Protein AF-A0A382XG00-F1 (afdb_monomer)

Structure (mmCIF, N/CA/C/O backbone):
data_AF-A0A382XG00-F1
#
_entry.id   AF-A0A382XG00-F1
#
loop_
_atom_site.group_PDB
_atom_site.id
_atom_site.type_symbol
_atom_site.label_atom_id
_atom_site.label_alt_id
_atom_site.label_comp_id
_atom_site.label_asym_id
_atom_site.label_entity_id
_atom_site.label_seq_id
_atom_site.pdbx_PDB_ins_code
_atom_site.Cartn_x
_atom_site.Cartn_y
_atom_site.Cartn_z
_atom_site.occupancy
_atom_site.B_iso_or_equiv
_atom_site.auth_seq_id
_atom_site.auth_comp_id
_atom_site.auth_asym_id
_atom_site.auth_atom_id
_atom_site.pdb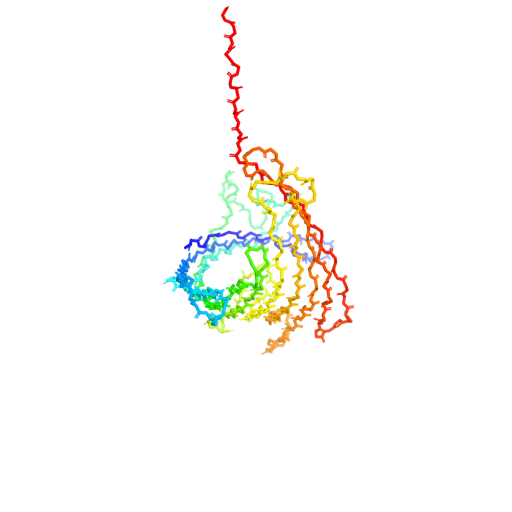x_PDB_model_num
ATOM 1 N N . GLU A 1 1 ? -8.844 -6.807 -10.317 1.00 73.94 1 GLU A N 1
ATOM 2 C CA . GLU A 1 1 ? -8.273 -5.478 -10.617 1.00 73.94 1 GLU A CA 1
ATOM 3 C C . GLU A 1 1 ? -7.470 -5.565 -11.906 1.00 73.94 1 GLU A C 1
ATOM 5 O O . GLU A 1 1 ? -6.778 -6.559 -12.109 1.00 73.94 1 GLU A O 1
ATOM 10 N N . TYR A 1 2 ? -7.621 -4.593 -12.803 1.00 70.62 2 TYR A N 1
ATOM 11 C CA . TYR A 1 2 ? -6.853 -4.545 -14.046 1.00 70.62 2 TYR A CA 1
ATOM 12 C C . TYR A 1 2 ? -5.659 -3.620 -13.833 1.00 70.62 2 TYR A C 1
ATOM 14 O O . TYR A 1 2 ? -5.836 -2.441 -13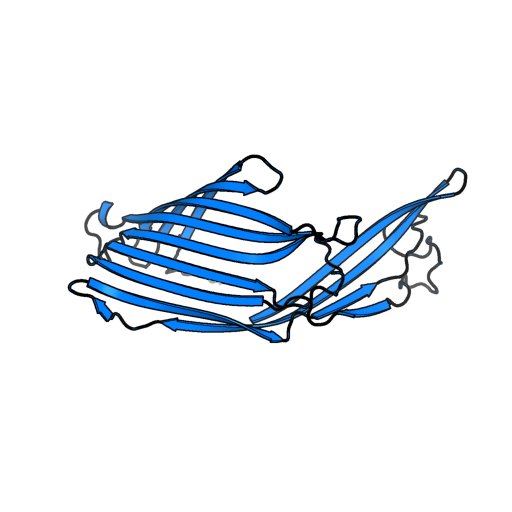.534 1.00 70.62 2 TYR A O 1
ATOM 22 N N . LEU A 1 3 ? -4.454 -4.165 -13.949 1.00 73.62 3 LEU A N 1
ATOM 23 C CA . LEU A 1 3 ? -3.231 -3.384 -13.871 1.00 73.62 3 LEU A CA 1
ATOM 24 C C . LEU A 1 3 ? -2.952 -2.836 -15.261 1.00 73.62 3 LEU A C 1
ATOM 26 O O . LEU A 1 3 ? -2.548 -3.580 -16.150 1.00 73.62 3 LEU A O 1
ATOM 30 N N . PHE A 1 4 ? -3.169 -1.541 -15.447 1.00 81.75 4 PHE A N 1
ATOM 31 C CA . PHE A 1 4 ? -2.784 -0.844 -16.663 1.00 81.75 4 PHE A CA 1
ATOM 32 C C . PHE A 1 4 ? -1.891 0.334 -16.323 1.00 81.75 4 PHE A C 1
ATOM 34 O O . PHE A 1 4 ? -2.129 1.059 -15.359 1.00 81.75 4 PHE A O 1
ATOM 41 N N . GLY A 1 5 ? -0.881 0.548 -17.151 1.00 83.69 5 GLY A N 1
ATOM 42 C CA . GLY A 1 5 ? -0.031 1.715 -17.047 1.00 83.69 5 GLY A CA 1
ATOM 43 C C . GLY A 1 5 ? 0.731 1.940 -18.334 1.00 83.69 5 GLY A C 1
ATOM 44 O O . GLY A 1 5 ? 0.811 1.070 -19.201 1.00 83.69 5 GLY A O 1
ATOM 45 N N . SER A 1 6 ? 1.349 3.106 -18.444 1.00 86.00 6 SER A N 1
ATOM 46 C CA . SER A 1 6 ? 2.325 3.347 -19.494 1.00 86.00 6 SER A CA 1
ATOM 47 C C . SER A 1 6 ? 3.469 4.190 -18.971 1.00 86.00 6 SER A C 1
ATOM 49 O O . SER A 1 6 ? 3.244 5.122 -18.203 1.00 86.00 6 SER A O 1
ATOM 51 N N . ASN A 1 7 ? 4.675 3.893 -19.431 1.00 85.88 7 ASN A N 1
ATOM 52 C CA . ASN A 1 7 ? 5.856 4.708 -19.199 1.00 85.88 7 ASN A CA 1
ATOM 53 C C . ASN A 1 7 ? 6.415 5.147 -20.556 1.00 85.88 7 ASN A C 1
ATOM 55 O O . ASN A 1 7 ? 6.393 4.383 -21.521 1.00 85.88 7 ASN A O 1
ATOM 59 N N . ARG A 1 8 ? 6.879 6.392 -20.636 1.00 86.00 8 ARG A N 1
ATOM 60 C CA . ARG A 1 8 ? 7.647 6.904 -21.769 1.00 86.00 8 ARG A CA 1
ATOM 61 C C . ARG A 1 8 ? 8.987 7.372 -21.231 1.00 86.00 8 ARG A C 1
ATOM 63 O O . ARG A 1 8 ? 9.022 8.050 -20.206 1.00 86.00 8 ARG A O 1
ATOM 70 N N . ARG A 1 9 ? 10.060 7.023 -21.926 1.00 83.62 9 ARG A N 1
ATOM 71 C CA . ARG A 1 9 ? 11.418 7.437 -21.594 1.00 83.62 9 ARG A CA 1
ATOM 72 C C . ARG A 1 9 ? 12.044 8.081 -22.817 1.00 83.62 9 ARG A C 1
ATOM 74 O O . ARG A 1 9 ? 11.955 7.545 -23.916 1.00 83.62 9 ARG A O 1
ATOM 81 N N . GLN A 1 10 ? 12.681 9.217 -22.592 1.00 86.44 10 GLN A N 1
ATOM 82 C CA . GLN A 1 10 ? 13.552 9.869 -23.552 1.00 86.44 10 GLN A CA 1
ATOM 83 C C . GLN A 1 10 ? 14.955 9.854 -22.965 1.00 86.44 10 GLN A C 1
ATOM 85 O O . GLN A 1 10 ? 15.140 10.187 -21.795 1.00 86.44 10 GLN A O 1
ATOM 90 N N . THR A 1 11 ? 15.920 9.422 -23.761 1.00 86.56 11 THR A N 1
ATOM 91 C CA . THR A 1 11 ? 17.334 9.502 -23.411 1.00 86.56 11 THR A CA 1
ATOM 92 C C . THR A 1 11 ? 18.015 10.366 -24.452 1.00 86.56 11 THR A C 1
ATOM 94 O O . THR A 1 11 ? 17.804 10.150 -25.642 1.00 86.56 11 THR A O 1
ATOM 97 N N . VAL A 1 12 ? 18.786 11.347 -23.995 1.00 87.81 12 VAL A N 1
ATOM 98 C CA . VAL A 1 12 ? 19.612 12.191 -24.857 1.00 87.81 12 VAL A CA 1
ATOM 99 C C . VAL A 1 12 ? 21.055 11.760 -24.656 1.00 87.81 12 VAL A C 1
ATOM 101 O O . VAL A 1 12 ? 21.518 11.657 -23.516 1.00 87.81 12 VAL A O 1
ATOM 104 N N . PHE A 1 13 ? 21.739 11.459 -25.749 1.00 86.88 13 PHE A N 1
ATOM 105 C CA . PHE A 1 13 ? 23.148 11.106 -25.765 1.00 86.88 13 PHE A CA 1
ATOM 106 C C . PHE A 1 13 ? 23.893 12.154 -26.570 1.00 86.88 13 PHE A C 1
ATOM 108 O O . PHE A 1 13 ? 23.540 12.412 -27.713 1.00 86.88 13 PHE A O 1
ATOM 115 N N . ASN A 1 14 ? 24.936 12.726 -25.985 1.00 87.44 14 ASN A N 1
ATOM 116 C CA . ASN A 1 14 ? 25.797 13.650 -26.698 1.00 87.44 14 ASN A CA 1
ATOM 117 C C . ASN A 1 14 ? 26.975 12.879 -27.304 1.00 87.44 14 ASN A C 1
ATOM 119 O O . ASN A 1 14 ? 27.686 12.167 -26.586 1.00 87.44 14 ASN A O 1
ATOM 123 N N . ILE A 1 15 ? 27.167 13.002 -28.615 1.00 85.12 15 ILE A N 1
ATOM 124 C CA . ILE A 1 15 ? 28.300 12.423 -29.336 1.00 85.12 15 ILE A CA 1
ATOM 125 C C . ILE A 1 15 ? 29.164 13.576 -29.844 1.00 85.12 15 ILE A C 1
ATOM 127 O O . ILE A 1 15 ? 28.699 14.432 -30.592 1.00 85.12 15 ILE A O 1
ATOM 131 N N . LYS A 1 16 ? 30.437 13.589 -29.433 1.00 83.06 16 LYS A N 1
ATOM 132 C CA . LYS A 1 16 ? 31.416 14.559 -29.932 1.00 83.06 16 LYS A CA 1
ATOM 133 C C . LYS A 1 16 ? 31.976 14.075 -31.262 1.00 83.06 16 LYS A C 1
ATOM 135 O O . LYS A 1 16 ? 32.656 13.047 -31.296 1.00 83.06 16 LYS A O 1
ATOM 140 N N . GLU A 1 17 ? 31.759 14.835 -32.327 1.00 78.12 17 GLU A N 1
ATOM 141 C CA . GLU A 1 17 ? 32.350 14.578 -33.640 1.00 78.12 17 GLU A CA 1
ATOM 142 C C . GLU A 1 17 ? 33.185 15.793 -34.075 1.00 78.12 17 GLU A C 1
ATOM 144 O O . GLU A 1 17 ? 32.685 16.838 -34.496 1.00 78.12 17 GLU A O 1
ATOM 149 N N . GLY A 1 18 ? 34.508 15.688 -33.913 1.00 79.81 18 GLY A N 1
ATOM 150 C CA . GLY A 1 18 ? 35.426 16.798 -34.178 1.00 79.81 18 GLY A CA 1
ATOM 151 C C . GLY A 1 18 ? 35.245 17.962 -33.194 1.00 79.81 18 GLY A C 1
ATOM 152 O O . GLY A 1 18 ? 35.539 17.814 -32.010 1.00 79.81 18 GLY A O 1
ATOM 153 N N . GLN A 1 19 ? 34.824 19.132 -33.696 1.00 75.50 19 GLN A N 1
ATOM 154 C CA . GLN A 1 19 ? 34.521 20.324 -32.881 1.00 75.50 19 GLN A CA 1
ATOM 155 C C . GLN A 1 19 ? 33.026 20.494 -32.565 1.00 75.50 19 GLN A C 1
ATOM 157 O O . GLN A 1 19 ? 32.665 21.465 -31.902 1.00 75.50 19 GLN A O 1
ATOM 162 N N . TYR A 1 20 ? 32.167 19.584 -33.033 1.00 74.56 20 TYR A N 1
ATOM 163 C CA . TYR A 1 20 ? 30.721 19.679 -32.860 1.00 74.56 20 TYR A CA 1
ATOM 164 C C . TYR A 1 20 ? 30.225 18.670 -31.822 1.00 74.56 20 TYR A C 1
ATOM 166 O O . TYR A 1 20 ? 30.678 17.524 -31.778 1.00 74.56 20 TYR A O 1
ATOM 174 N N . ASP A 1 21 ? 29.284 19.124 -31.001 1.00 80.00 21 ASP A N 1
ATOM 175 C CA . ASP A 1 21 ? 28.545 18.310 -30.044 1.00 80.00 21 ASP A CA 1
ATOM 176 C C . ASP A 1 21 ? 27.174 18.019 -30.671 1.00 80.00 21 ASP A C 1
ATOM 178 O O . ASP A 1 21 ? 26.388 18.942 -30.880 1.00 80.00 21 ASP A O 1
ATOM 182 N N . LEU A 1 22 ? 26.923 16.755 -31.020 1.00 84.31 22 LEU A N 1
ATOM 183 C CA . LEU A 1 22 ? 25.680 16.306 -31.648 1.00 84.31 22 LEU A CA 1
ATOM 184 C C . LEU A 1 22 ? 24.799 15.613 -30.610 1.00 84.31 22 LEU A C 1
ATOM 186 O O . LEU A 1 22 ? 25.233 14.659 -29.954 1.00 84.31 22 LEU A O 1
ATOM 190 N N . ASP A 1 23 ? 23.557 16.072 -30.480 1.00 88.69 23 ASP A N 1
ATOM 191 C CA . ASP A 1 23 ? 22.585 15.490 -29.562 1.00 88.69 23 ASP A CA 1
ATOM 192 C C . ASP A 1 23 ? 21.751 14.428 -30.275 1.00 88.69 23 ASP A C 1
ATOM 194 O O . ASP A 1 23 ? 21.023 14.703 -31.221 1.00 88.69 23 ASP A O 1
ATOM 198 N N . TYR A 1 24 ? 21.843 13.192 -29.793 1.00 89.50 24 TYR A N 1
ATOM 199 C CA . TYR A 1 24 ? 21.043 12.070 -30.259 1.00 89.50 24 TYR A CA 1
ATOM 200 C C . TYR A 1 24 ? 19.927 11.771 -29.267 1.00 89.50 24 TYR A C 1
ATOM 202 O O . TYR A 1 24 ? 20.172 11.499 -28.089 1.00 89.50 24 TYR A O 1
ATOM 210 N N . ILE A 1 25 ? 18.691 11.752 -29.749 1.00 89.12 25 ILE A N 1
ATOM 211 C CA . ILE A 1 25 ? 17.500 11.468 -28.961 1.00 89.12 25 ILE A CA 1
ATOM 212 C C . ILE A 1 25 ? 17.033 10.043 -29.224 1.00 89.12 25 ILE A C 1
ATOM 214 O O . ILE A 1 25 ? 16.854 9.615 -30.358 1.00 89.12 25 ILE A O 1
ATOM 218 N N . TYR A 1 26 ? 16.785 9.309 -28.143 1.00 87.69 26 TYR A N 1
ATOM 219 C CA . TYR A 1 26 ? 16.268 7.948 -28.158 1.00 87.69 26 TYR A CA 1
ATOM 220 C C . TYR A 1 26 ? 14.997 7.849 -27.318 1.00 87.69 26 TYR A C 1
ATOM 222 O O . TYR A 1 26 ? 15.005 8.133 -26.113 1.00 87.69 26 TYR A O 1
ATOM 230 N N . HIS A 1 27 ? 13.904 7.402 -27.938 1.00 87.31 27 HIS A N 1
ATOM 231 C CA . HIS A 1 27 ? 12.622 7.228 -27.265 1.00 87.31 27 HIS A CA 1
ATOM 232 C C . HIS A 1 27 ? 12.294 5.758 -27.016 1.00 87.31 27 HIS A C 1
ATOM 234 O O . HIS A 1 27 ? 12.482 4.885 -27.862 1.00 87.31 27 HIS A O 1
ATOM 240 N N . GLN A 1 28 ? 11.700 5.504 -25.856 1.00 86.81 28 GLN A N 1
ATOM 241 C CA . GLN A 1 28 ? 11.138 4.219 -25.479 1.00 86.81 28 GLN A CA 1
ATOM 242 C C . GLN A 1 28 ? 9.737 4.411 -24.912 1.00 86.81 28 GLN A C 1
ATOM 244 O O . GLN A 1 28 ? 9.448 5.381 -24.203 1.00 86.81 28 GLN A O 1
ATOM 249 N N . ARG A 1 29 ? 8.862 3.448 -25.182 1.00 87.25 29 ARG A N 1
ATOM 250 C CA . ARG A 1 29 ? 7.520 3.387 -24.615 1.00 87.25 29 ARG A CA 1
ATOM 251 C C . ARG A 1 29 ? 7.264 1.996 -24.067 1.00 87.25 29 ARG A C 1
ATOM 253 O O . ARG A 1 29 ? 7.500 1.008 -24.741 1.00 87.25 29 ARG A O 1
ATOM 260 N N . ASN A 1 30 ? 6.713 1.939 -22.867 1.00 86.69 30 ASN A N 1
ATOM 261 C CA . ASN A 1 30 ? 6.276 0.713 -22.224 1.00 86.69 30 ASN A CA 1
ATOM 262 C C . ASN A 1 30 ? 4.781 0.811 -21.954 1.00 86.69 30 ASN A C 1
ATOM 264 O O . ASN A 1 30 ? 4.323 1.804 -21.384 1.00 86.69 30 ASN A O 1
ATOM 268 N N . ILE A 1 31 ? 4.023 -0.208 -22.342 1.00 88.88 31 ILE A N 1
ATOM 269 C CA . ILE A 1 31 ? 2.614 -0.360 -21.973 1.00 88.88 31 ILE A CA 1
ATOM 270 C C . ILE A 1 31 ? 2.498 -1.597 -21.093 1.00 88.88 31 ILE A C 1
ATOM 272 O O . ILE A 1 31 ? 2.840 -2.698 -21.518 1.00 88.88 31 ILE A O 1
ATOM 276 N N . TYR A 1 32 ? 2.020 -1.397 -19.871 1.00 87.31 32 TYR A N 1
ATOM 277 C CA . TYR A 1 32 ? 1.872 -2.426 -18.853 1.00 87.31 32 TYR A CA 1
ATOM 278 C C . TYR A 1 32 ? 0.441 -2.943 -18.853 1.00 87.31 32 TYR A C 1
ATOM 280 O O . TYR A 1 32 ? -0.507 -2.154 -18.882 1.00 87.31 32 TYR A O 1
ATOM 288 N N . ASN A 1 33 ? 0.292 -4.261 -18.790 1.00 89.38 33 ASN A N 1
ATOM 289 C CA . ASN A 1 33 ? -1.005 -4.909 -18.690 1.00 89.38 33 ASN A CA 1
ATOM 290 C C . ASN A 1 33 ? -0.925 -6.155 -17.803 1.00 89.38 33 ASN A C 1
ATOM 292 O O . ASN A 1 33 ? -0.098 -7.030 -18.045 1.00 89.38 33 ASN A O 1
ATOM 296 N N . GLY A 1 34 ? -1.806 -6.265 -16.816 1.00 89.81 34 GLY A N 1
ATOM 297 C CA . GLY A 1 34 ? -1.958 -7.447 -15.979 1.00 89.81 34 GLY A CA 1
ATOM 298 C C . GLY A 1 34 ? -3.346 -7.524 -15.358 1.00 89.81 34 GLY A C 1
ATOM 299 O O . GLY A 1 34 ? -4.153 -6.596 -15.428 1.00 89.81 34 GLY A O 1
ATOM 300 N N . THR A 1 35 ? -3.655 -8.650 -14.729 1.00 91.94 35 THR A N 1
ATOM 301 C CA . THR A 1 35 ? -4.925 -8.823 -14.017 1.00 91.94 35 THR A CA 1
ATOM 302 C C . THR A 1 35 ? -4.676 -9.489 -12.680 1.00 91.94 35 THR A C 1
ATOM 304 O O . THR A 1 35 ? -4.143 -10.595 -12.628 1.00 91.94 35 THR A O 1
ATOM 307 N N . LEU A 1 36 ? -5.114 -8.826 -11.614 1.00 91.25 36 LEU A N 1
ATOM 308 C CA . LEU A 1 36 ? -5.074 -9.325 -10.247 1.00 91.25 36 LEU A CA 1
ATOM 309 C C . LEU A 1 36 ? -6.454 -9.792 -9.800 1.00 91.25 36 LEU A C 1
ATOM 311 O O . LEU A 1 36 ? -7.477 -9.182 -10.130 1.00 91.25 36 LEU A O 1
ATOM 315 N N . ILE A 1 37 ? -6.467 -10.822 -8.971 1.00 93.56 37 ILE A N 1
ATOM 316 C CA . ILE A 1 37 ? -7.620 -11.294 -8.217 1.00 93.56 37 ILE A CA 1
ATOM 317 C C . ILE A 1 37 ? -7.299 -11.105 -6.740 1.00 93.56 37 ILE A C 1
ATOM 319 O O . ILE A 1 37 ? -6.210 -11.442 -6.288 1.00 93.56 37 ILE A O 1
ATOM 323 N N . ASN A 1 38 ? -8.254 -10.564 -5.993 1.00 94.56 38 ASN A N 1
ATOM 324 C CA . ASN A 1 38 ? -8.156 -10.426 -4.549 1.00 94.56 38 ASN A CA 1
ATOM 325 C C . ASN A 1 38 ? -9.394 -11.063 -3.916 1.00 94.56 38 ASN A C 1
ATOM 327 O O . ASN A 1 38 ? -10.518 -10.662 -4.220 1.00 94.56 38 ASN A O 1
ATOM 331 N N . GLY A 1 39 ? -9.179 -12.070 -3.079 1.00 96.06 39 GLY A N 1
ATOM 332 C CA . GLY A 1 39 ? -10.205 -12.718 -2.278 1.00 96.06 39 GLY A CA 1
ATOM 333 C C . GLY A 1 39 ? -10.099 -12.259 -0.832 1.00 96.06 39 GLY A C 1
ATOM 334 O O . GLY A 1 39 ? -9.010 -12.236 -0.269 1.00 96.06 39 GLY A O 1
ATOM 335 N N . TYR A 1 40 ? -11.232 -11.923 -0.221 1.00 96.75 40 TYR A N 1
ATOM 336 C CA . TYR A 1 40 ? -11.316 -11.539 1.185 1.00 96.75 40 TYR A CA 1
ATOM 337 C C . TYR A 1 40 ? -12.314 -12.436 1.908 1.00 96.75 40 TYR A C 1
ATOM 339 O O . TYR A 1 40 ? -13.408 -12.695 1.405 1.00 96.75 40 TYR A O 1
ATOM 347 N N . ILE A 1 41 ? -11.949 -12.871 3.108 1.00 96.75 41 ILE A N 1
ATOM 348 C CA . ILE A 1 41 ? -12.815 -13.615 4.011 1.00 96.75 41 ILE A CA 1
ATOM 349 C C . ILE A 1 41 ? -12.801 -12.957 5.385 1.00 96.75 41 ILE A C 1
ATOM 351 O O . ILE A 1 41 ? -11.779 -12.459 5.856 1.00 96.75 41 ILE A O 1
ATOM 355 N N . SER A 1 42 ? -13.946 -12.965 6.058 1.00 96.88 42 SER A N 1
ATOM 356 C CA . SER A 1 42 ? -14.031 -12.550 7.451 1.00 96.88 42 SER A CA 1
ATOM 357 C C . SER A 1 42 ? -15.022 -13.421 8.199 1.00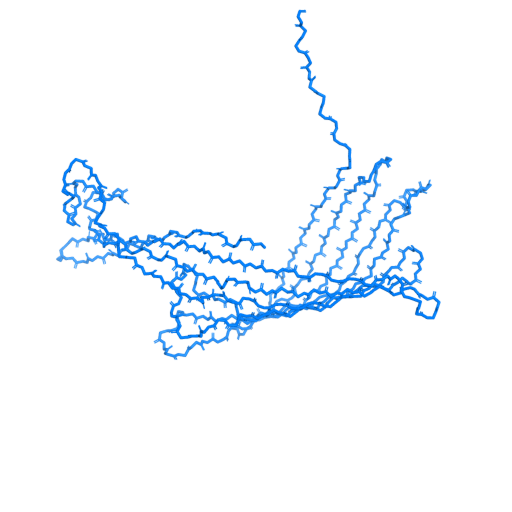 96.88 42 SER A C 1
ATOM 359 O O . SER A 1 42 ? -16.057 -13.803 7.656 1.00 96.88 42 SER A O 1
ATOM 361 N N . SER A 1 43 ? -14.688 -13.749 9.442 1.00 96.06 43 SER A N 1
ATOM 362 C CA . SER A 1 43 ? -15.583 -14.477 10.326 1.00 96.06 43 SER A CA 1
ATOM 363 C C . SER A 1 43 ? -16.694 -13.564 10.847 1.00 96.06 43 SER A C 1
ATOM 365 O O . SER A 1 43 ? -16.548 -12.341 10.935 1.00 96.06 43 SER A O 1
ATOM 367 N N . ASN A 1 44 ? -17.780 -14.181 11.308 1.00 94.50 44 ASN A N 1
ATOM 368 C CA . ASN A 1 44 ? -18.663 -13.530 12.272 1.00 94.50 44 ASN A CA 1
ATOM 369 C C . ASN A 1 44 ? -17.906 -13.270 13.589 1.00 94.50 44 ASN A C 1
ATOM 371 O O . ASN A 1 44 ? -16.791 -13.764 13.786 1.00 94.50 44 ASN A O 1
ATOM 375 N N . ARG A 1 45 ? -18.503 -12.489 14.497 1.00 92.69 45 ARG A N 1
ATOM 376 C CA . ARG A 1 45 ? -17.953 -12.311 15.848 1.00 92.69 45 ARG A CA 1
ATOM 377 C C . ARG A 1 45 ? -18.035 -13.643 16.592 1.00 92.69 45 ARG A C 1
ATOM 379 O O . ARG A 1 45 ? -19.131 -14.131 16.846 1.00 92.69 45 ARG A O 1
ATOM 386 N N . LEU A 1 46 ? -16.877 -14.217 16.880 1.00 93.44 46 LEU A N 1
ATOM 387 C CA . LEU A 1 46 ? -16.703 -15.440 17.648 1.00 93.44 46 LEU A CA 1
ATOM 388 C C . LEU A 1 46 ? -16.582 -15.074 19.126 1.00 93.44 46 LEU A C 1
ATOM 390 O O . LEU A 1 46 ? -15.883 -14.117 19.471 1.00 93.44 46 LEU A O 1
ATOM 394 N N . ASP A 1 47 ? -17.230 -15.839 19.995 1.00 92.00 47 ASP A N 1
ATOM 395 C CA . ASP A 1 47 ? -17.079 -15.659 21.435 1.00 92.00 47 ASP A CA 1
ATOM 396 C C . ASP A 1 47 ? -15.716 -16.205 21.884 1.00 92.00 47 ASP A C 1
ATOM 398 O O . ASP A 1 47 ? -15.378 -17.369 21.667 1.00 92.00 47 ASP A O 1
ATOM 402 N N . PHE A 1 48 ? -14.914 -15.343 22.504 1.00 84.00 48 PHE A N 1
ATOM 403 C CA . PHE A 1 48 ? -13.604 -15.656 23.064 1.00 84.00 48 PHE A CA 1
ATOM 404 C C . PHE A 1 48 ? -13.608 -15.280 24.550 1.00 84.00 48 PHE A C 1
ATOM 406 O O . PHE A 1 48 ? -13.259 -14.165 24.950 1.00 84.00 48 PHE A O 1
ATOM 413 N N . GLY A 1 49 ? -14.090 -16.207 25.380 1.00 85.31 49 GLY A N 1
ATOM 414 C CA . GLY A 1 49 ? -14.373 -15.938 26.789 1.00 85.31 49 GLY A CA 1
ATOM 415 C C . GLY A 1 49 ? -15.478 -14.889 26.937 1.00 85.31 49 GLY A C 1
ATOM 416 O O . GLY A 1 49 ? -16.579 -15.069 26.433 1.00 85.31 49 GLY A O 1
ATOM 417 N N . SER A 1 50 ? -15.185 -13.778 27.616 1.00 86.56 50 SER A N 1
ATOM 418 C CA . SER A 1 50 ? -16.104 -12.636 27.759 1.00 86.56 50 SER A CA 1
ATOM 419 C C . SER A 1 50 ? -15.973 -11.588 26.646 1.00 86.56 50 SER A C 1
ATOM 421 O O . SER A 1 50 ? -16.586 -10.521 26.726 1.00 86.56 50 SER A O 1
ATOM 423 N N . ARG A 1 51 ? -15.128 -11.842 25.642 1.00 91.81 51 ARG A N 1
ATOM 424 C CA . ARG A 1 51 ? -14.794 -10.911 24.558 1.00 91.81 51 ARG A CA 1
ATOM 425 C C . ARG A 1 51 ? -15.275 -11.454 23.222 1.00 91.81 51 ARG A C 1
ATOM 427 O O . ARG A 1 51 ? -15.495 -12.653 23.075 1.00 91.81 51 ARG A O 1
ATOM 434 N N . LYS A 1 52 ? -15.399 -10.570 22.235 1.00 95.19 52 LYS A N 1
ATOM 435 C CA . LYS A 1 52 ? -15.739 -10.949 20.861 1.00 95.19 52 LYS A CA 1
ATOM 436 C C . LYS A 1 52 ? -14.518 -10.799 19.974 1.00 95.19 52 LYS A C 1
ATOM 438 O O . LYS A 1 52 ? -13.884 -9.748 19.970 1.00 95.19 52 LYS A O 1
ATOM 443 N N . LEU A 1 53 ? -14.205 -11.846 19.228 1.00 96.44 53 LEU A N 1
ATOM 444 C CA . LEU A 1 53 ? -13.101 -11.889 18.283 1.00 96.44 53 LEU A CA 1
ATOM 445 C C . LEU A 1 53 ? -13.656 -11.979 16.866 1.00 96.44 53 LEU A C 1
ATOM 447 O O . LEU A 1 53 ? -14.488 -12.829 16.559 1.00 96.44 53 LEU A O 1
ATOM 451 N N . ARG A 1 54 ? -13.168 -11.128 15.976 1.00 97.12 54 ARG A N 1
ATOM 452 C CA . ARG A 1 54 ? -13.390 -11.247 14.540 1.00 97.12 54 ARG A CA 1
ATOM 453 C C . ARG A 1 54 ? -12.057 -11.516 13.867 1.00 97.12 54 ARG A C 1
ATOM 455 O O . ARG A 1 54 ? -11.078 -10.825 14.125 1.00 97.12 54 ARG A O 1
ATOM 462 N N . LEU A 1 55 ? -12.040 -12.507 12.989 1.00 97.56 55 LEU A N 1
ATOM 463 C CA . LEU A 1 55 ? -10.893 -12.844 12.164 1.00 97.56 55 LEU A CA 1
ATOM 464 C C . LEU A 1 55 ? -11.161 -12.421 10.724 1.00 97.56 55 LEU A C 1
ATOM 466 O O . LEU A 1 55 ? -12.304 -12.366 10.253 1.00 97.56 55 LEU A O 1
ATOM 470 N N . SER A 1 56 ? -10.092 -12.106 10.017 1.00 97.75 56 SER A N 1
ATOM 471 C CA . SER A 1 56 ? -10.130 -11.790 8.600 1.00 97.75 56 SER A CA 1
ATOM 472 C C . SER A 1 56 ? -8.888 -12.313 7.910 1.00 97.75 56 SER A C 1
ATOM 474 O O . SER A 1 56 ? -7.825 -12.424 8.517 1.00 97.75 56 SER A O 1
ATOM 476 N N . GLY A 1 57 ? -9.047 -12.652 6.642 1.00 97.88 57 GLY A N 1
ATOM 477 C CA . GLY A 1 57 ? -7.967 -13.077 5.781 1.00 97.88 57 GLY A CA 1
ATOM 478 C C . GLY A 1 57 ? -8.167 -12.514 4.387 1.00 97.88 57 GLY A C 1
ATOM 479 O O . GLY A 1 57 ? -9.299 -12.281 3.956 1.00 97.88 57 GLY A O 1
ATOM 480 N N . SER A 1 58 ? -7.077 -12.304 3.668 1.00 97.62 58 SER A N 1
ATOM 481 C CA . SER A 1 58 ? -7.129 -12.006 2.245 1.00 97.62 58 SER A CA 1
ATOM 482 C C . SER A 1 58 ? -6.024 -12.730 1.503 1.00 97.62 58 SER A C 1
ATOM 484 O O . SER A 1 58 ? -4.974 -13.015 2.075 1.00 97.62 58 SER A O 1
ATOM 486 N N . VAL A 1 59 ? -6.287 -13.043 0.239 1.00 97.12 59 VAL A N 1
ATOM 487 C CA . VAL A 1 59 ? -5.303 -13.581 -0.694 1.00 97.12 59 VAL A CA 1
ATOM 488 C C . VAL A 1 59 ? -5.419 -12.794 -1.986 1.00 97.12 59 VAL A C 1
ATOM 490 O O . VAL A 1 59 ? -6.483 -12.746 -2.605 1.00 97.12 59 VAL A O 1
ATOM 493 N N . LYS A 1 60 ? -4.310 -12.206 -2.411 1.00 95.44 60 LYS A N 1
ATOM 494 C CA . LYS A 1 60 ? -4.158 -11.522 -3.685 1.00 95.44 60 LYS A CA 1
ATOM 495 C C . LYS A 1 60 ? -3.219 -12.336 -4.562 1.00 95.44 60 LYS A C 1
ATOM 497 O O . LYS A 1 60 ? -2.129 -12.711 -4.149 1.00 95.44 60 LYS A O 1
ATOM 502 N N . THR A 1 61 ? -3.653 -12.612 -5.779 1.00 93.25 61 THR A N 1
ATOM 503 C CA . THR A 1 61 ? -2.880 -13.359 -6.769 1.00 93.25 61 THR A CA 1
ATOM 504 C C . THR A 1 61 ? -3.134 -12.796 -8.161 1.00 93.25 61 THR A C 1
ATOM 506 O O . THR A 1 61 ? -3.999 -11.940 -8.361 1.00 93.25 61 THR A O 1
ATOM 509 N N . ILE A 1 62 ? -2.386 -13.272 -9.142 1.00 90.94 62 ILE A N 1
ATOM 510 C CA . ILE A 1 62 ? -2.534 -12.901 -10.545 1.00 90.94 62 ILE A CA 1
ATOM 511 C C . ILE A 1 62 ? -3.404 -13.906 -11.302 1.00 90.94 62 ILE A C 1
ATOM 513 O O . ILE A 1 62 ? -3.250 -15.115 -11.172 1.00 90.94 62 ILE A O 1
ATOM 517 N N . LEU A 1 63 ? -4.292 -13.394 -12.154 1.00 88.88 63 LEU A N 1
ATOM 518 C CA . LEU A 1 63 ? -4.901 -14.182 -13.230 1.00 88.88 63 LEU A CA 1
ATOM 519 C C . LEU A 1 63 ? -4.028 -14.132 -14.485 1.00 88.88 63 LEU A C 1
ATOM 521 O O . LEU A 1 63 ? -3.822 -15.138 -15.151 1.00 88.88 63 LEU A O 1
ATOM 525 N N . ASN A 1 64 ? -3.520 -12.938 -14.793 1.00 87.56 64 ASN A N 1
ATOM 526 C CA . ASN A 1 64 ? -2.561 -12.702 -15.860 1.00 87.56 64 ASN A CA 1
ATOM 527 C C . ASN A 1 64 ? -1.381 -11.927 -15.261 1.00 87.56 64 ASN A C 1
ATOM 529 O O . ASN A 1 64 ? -1.611 -10.799 -14.801 1.00 87.56 64 ASN A O 1
ATOM 533 N N . PRO A 1 65 ? -0.155 -12.485 -15.281 1.00 85.50 65 PRO A N 1
ATOM 534 C CA . PRO A 1 65 ? 1.054 -11.757 -14.914 1.00 85.50 65 PRO A CA 1
ATOM 535 C C . PRO A 1 65 ? 1.165 -10.433 -15.670 1.00 85.50 65 PRO A C 1
ATOM 537 O O . PRO A 1 65 ? 0.634 -10.285 -16.780 1.00 85.50 65 PRO A O 1
ATOM 540 N N . VAL A 1 66 ? 1.875 -9.470 -15.082 1.00 86.56 66 VAL A N 1
ATOM 541 C CA . VAL A 1 66 ? 2.135 -8.194 -15.748 1.00 86.56 66 VAL A CA 1
ATOM 542 C C . VAL A 1 66 ? 3.032 -8.439 -16.955 1.00 86.56 66 VAL A C 1
ATOM 544 O O . VAL A 1 66 ? 4.148 -8.946 -16.843 1.00 86.56 66 VAL A O 1
ATOM 547 N N . ARG A 1 67 ? 2.523 -8.050 -18.119 1.00 86.56 67 ARG A N 1
ATOM 548 C CA . ARG A 1 67 ? 3.217 -8.055 -19.402 1.00 86.56 67 ARG A CA 1
ATOM 549 C C . ARG A 1 67 ? 3.539 -6.624 -19.803 1.00 86.56 67 ARG A C 1
ATOM 551 O O . ARG A 1 67 ? 2.769 -5.708 -19.504 1.00 86.56 67 ARG A O 1
ATOM 558 N N . ILE A 1 68 ? 4.661 -6.446 -20.489 1.00 86.56 68 ILE A N 1
ATOM 559 C CA . ILE A 1 68 ? 5.110 -5.152 -20.997 1.00 86.56 68 ILE A CA 1
ATOM 560 C C . ILE A 1 68 ? 5.209 -5.243 -22.512 1.00 86.56 68 ILE A C 1
ATOM 562 O O . ILE A 1 68 ? 6.012 -6.010 -23.040 1.00 86.56 68 ILE A O 1
ATOM 566 N N . ASN A 1 69 ? 4.426 -4.425 -23.205 1.00 88.94 69 ASN A N 1
ATOM 567 C CA . ASN A 1 69 ? 4.665 -4.146 -24.614 1.00 88.94 69 ASN A CA 1
ATOM 568 C C . ASN A 1 69 ? 5.674 -3.000 -24.669 1.00 88.94 69 ASN A C 1
ATOM 570 O O . ASN A 1 69 ? 5.333 -1.855 -24.353 1.00 88.94 69 ASN A O 1
ATOM 574 N N . HIS A 1 70 ? 6.918 -3.334 -24.990 1.00 87.44 70 HIS A N 1
ATOM 575 C CA . HIS A 1 70 ? 8.010 -2.387 -25.132 1.00 87.44 70 HIS A CA 1
ATOM 576 C C . HIS A 1 70 ? 8.140 -1.964 -26.593 1.00 87.44 70 HIS A C 1
ATOM 578 O O . HIS A 1 70 ? 8.240 -2.812 -27.472 1.00 87.44 70 HIS A O 1
ATOM 584 N N . SER A 1 71 ? 8.179 -0.662 -26.839 1.00 89.75 71 SER A N 1
ATOM 585 C CA . SER A 1 71 ? 8.451 -0.066 -28.141 1.00 89.75 71 SER A CA 1
ATOM 586 C C . SER A 1 71 ? 9.720 0.773 -28.032 1.00 89.75 71 SER A C 1
ATOM 588 O O . SER A 1 71 ? 9.771 1.724 -27.247 1.00 89.75 71 SER A O 1
ATOM 590 N N . SER A 1 72 ? 10.729 0.433 -28.825 1.00 88.44 72 SER A N 1
ATOM 591 C CA . SER A 1 72 ? 11.992 1.162 -28.941 1.00 88.44 72 SER A CA 1
ATOM 592 C C . SER A 1 72 ? 12.042 1.870 -30.289 1.00 88.44 72 SER A C 1
ATOM 594 O O . SER A 1 72 ? 12.050 1.211 -31.328 1.00 88.44 72 SER A O 1
ATOM 596 N N . PHE A 1 73 ? 12.107 3.197 -30.285 1.00 87.69 73 PHE A N 1
ATOM 597 C CA . PHE A 1 73 ? 12.242 3.989 -31.507 1.00 87.69 73 PHE A CA 1
ATOM 598 C C . PHE A 1 73 ? 13.716 4.111 -31.881 1.00 87.69 73 PHE A C 1
ATOM 600 O O . PHE A 1 73 ? 14.573 4.128 -31.002 1.00 87.69 73 PHE A O 1
ATOM 607 N N . GLN A 1 74 ? 14.031 4.171 -33.171 1.00 86.44 74 GLN A N 1
ATOM 608 C CA . GLN A 1 74 ? 15.416 4.399 -33.584 1.00 86.44 74 GLN A CA 1
ATOM 609 C C . GLN A 1 74 ? 15.889 5.775 -33.087 1.00 86.44 74 GLN A C 1
ATOM 611 O O . GLN A 1 74 ? 15.092 6.717 -33.106 1.00 86.44 74 GLN A O 1
ATOM 616 N N . PRO A 1 75 ? 17.139 5.895 -32.605 1.00 88.50 75 PRO A N 1
ATOM 617 C CA . PRO A 1 75 ? 17.675 7.187 -32.219 1.00 88.50 75 PRO A CA 1
ATOM 618 C C . PRO A 1 75 ? 17.845 8.091 -33.445 1.00 88.50 75 PRO A C 1
ATOM 620 O O . PRO A 1 75 ? 18.148 7.599 -34.533 1.00 88.50 75 PRO A O 1
ATOM 623 N N . PHE A 1 76 ? 17.683 9.395 -33.252 1.00 88.81 76 PHE A N 1
ATOM 624 C CA . PHE A 1 76 ? 17.905 10.416 -34.276 1.00 88.81 76 PHE A CA 1
ATOM 625 C C . PHE A 1 76 ? 18.751 11.557 -33.711 1.00 88.81 76 PHE A C 1
ATOM 627 O O . PHE A 1 76 ? 18.714 11.806 -32.510 1.00 88.81 76 PHE A O 1
ATOM 634 N N . GLU A 1 77 ? 19.520 12.217 -34.565 1.00 90.00 77 GLU A N 1
ATOM 635 C CA . GLU A 1 77 ? 20.218 13.462 -34.260 1.00 90.00 77 GLU A CA 1
ATOM 636 C C . GLU A 1 77 ? 19.220 14.622 -34.300 1.00 90.00 77 GLU A C 1
ATOM 638 O O . GLU A 1 77 ? 18.582 14.835 -35.330 1.00 90.00 77 GLU A O 1
ATOM 643 N N . ASP A 1 78 ? 19.100 15.350 -33.193 1.00 88.62 78 ASP A N 1
ATOM 644 C CA . ASP A 1 78 ? 18.296 16.566 -33.068 1.00 88.62 78 ASP A CA 1
ATOM 645 C C . ASP A 1 78 ? 19.137 17.773 -33.493 1.00 88.62 78 ASP A C 1
ATOM 647 O O . ASP A 1 78 ? 19.796 18.431 -32.681 1.00 88.62 78 ASP A O 1
ATOM 651 N N . SER A 1 79 ? 19.175 18.034 -34.799 1.00 86.62 79 SER A N 1
ATOM 652 C CA . SER A 1 79 ? 20.088 19.027 -35.373 1.00 86.62 79 SER A CA 1
ATOM 653 C C . SER A 1 79 ? 19.635 20.469 -35.103 1.00 86.62 79 SER A C 1
ATOM 655 O O . SER A 1 79 ? 20.427 21.403 -35.253 1.00 86.62 79 SER A O 1
ATOM 657 N N . ASN A 1 80 ? 18.369 20.680 -34.725 1.00 86.31 80 ASN A N 1
ATOM 658 C CA . ASN A 1 80 ? 17.817 22.002 -34.415 1.00 86.31 80 ASN A CA 1
ATOM 659 C C . ASN A 1 80 ? 17.568 22.235 -32.908 1.00 86.31 80 ASN A C 1
ATOM 661 O O . ASN A 1 80 ? 17.247 23.362 -32.515 1.00 86.31 80 ASN A O 1
ATOM 665 N N . GLY A 1 81 ? 17.760 21.208 -32.075 1.00 84.38 81 GLY A N 1
ATOM 666 C CA . GLY A 1 81 ? 17.675 21.257 -30.617 1.00 84.38 81 GLY A CA 1
ATOM 667 C C . GLY A 1 81 ? 16.252 21.385 -30.073 1.00 84.38 81 GLY A C 1
ATOM 668 O O . GLY A 1 81 ? 16.068 21.917 -28.972 1.00 84.38 81 GLY A O 1
ATOM 669 N N . ASN A 1 82 ? 15.228 20.995 -30.837 1.00 85.75 82 ASN A N 1
ATOM 670 C CA . ASN A 1 82 ? 13.832 21.188 -30.443 1.00 85.75 82 ASN A CA 1
ATOM 671 C C . ASN A 1 82 ? 13.224 19.988 -29.695 1.00 85.75 82 ASN A C 1
ATOM 673 O O . ASN A 1 82 ? 12.138 20.116 -29.121 1.00 85.75 82 ASN A O 1
ATOM 677 N N . GLY A 1 83 ? 13.921 18.851 -29.656 1.00 83.06 83 GLY A N 1
ATOM 678 C CA . GLY A 1 83 ? 13.507 17.639 -28.962 1.00 83.06 83 GLY A CA 1
ATOM 679 C C . GLY A 1 83 ? 12.524 16.739 -29.720 1.00 83.06 83 GLY A C 1
ATOM 680 O O . GLY A 1 83 ? 12.035 15.771 -29.128 1.00 83.06 83 GLY A O 1
ATOM 681 N N . TYR A 1 84 ? 12.201 17.039 -30.978 1.00 83.38 84 TYR A N 1
ATOM 682 C CA . TYR A 1 84 ? 11.202 16.345 -31.790 1.00 83.38 84 TYR A CA 1
ATOM 683 C C . TYR A 1 84 ? 11.786 15.920 -33.126 1.00 83.38 84 TYR A C 1
ATOM 685 O O . TYR A 1 84 ? 12.349 16.741 -33.823 1.00 83.38 84 TYR A O 1
ATOM 693 N N . TYR A 1 85 ? 11.512 14.680 -33.534 1.00 85.75 85 TYR A N 1
ATOM 694 C CA . TYR A 1 85 ? 11.939 14.186 -34.838 1.00 85.75 85 TYR A CA 1
ATOM 695 C C . TYR A 1 85 ? 11.279 14.962 -35.988 1.00 85.75 85 TYR A C 1
ATOM 697 O O . TYR A 1 85 ? 10.079 14.801 -36.219 1.00 85.75 85 TYR A O 1
ATOM 705 N N . ASP A 1 86 ? 12.029 15.787 -36.716 1.00 85.44 86 ASP A N 1
ATOM 706 C CA . ASP A 1 86 ? 11.519 16.619 -37.804 1.00 85.44 86 ASP A CA 1
ATOM 707 C C . ASP A 1 86 ? 12.445 16.729 -39.028 1.00 85.44 86 ASP A C 1
ATOM 709 O O . ASP A 1 86 ? 13.454 16.047 -39.161 1.00 85.44 86 ASP A O 1
ATOM 713 N N . VAL A 1 87 ? 12.042 17.540 -40.014 1.00 86.38 87 VAL A N 1
ATOM 714 C CA . VAL A 1 87 ? 12.732 17.663 -41.310 1.00 86.38 87 VAL A CA 1
ATOM 715 C C . VAL A 1 87 ? 14.155 18.225 -41.231 1.00 86.38 87 VAL A C 1
ATOM 717 O O . VAL A 1 87 ? 14.852 18.165 -42.251 1.00 86.38 87 VAL A O 1
ATOM 720 N N . ALA A 1 88 ? 14.546 18.809 -40.097 1.00 86.75 88 ALA A N 1
ATOM 721 C CA . ALA A 1 88 ? 15.894 19.286 -39.824 1.00 86.75 88 ALA A CA 1
ATOM 722 C C . ALA A 1 88 ? 16.813 18.183 -39.275 1.00 86.75 88 ALA A C 1
ATOM 724 O O . ALA A 1 88 ? 18.025 18.362 -39.333 1.00 86.75 88 ALA A O 1
ATOM 725 N N . ASP A 1 89 ? 16.254 17.064 -38.811 1.00 87.00 89 ASP A N 1
ATOM 726 C CA . ASP A 1 89 ? 16.982 16.016 -38.097 1.00 87.00 89 ASP A CA 1
ATOM 727 C C . ASP A 1 89 ? 17.592 14.953 -39.007 1.00 87.00 89 ASP A C 1
ATOM 729 O O . ASP A 1 89 ? 17.251 14.821 -40.190 1.00 87.00 89 ASP A O 1
ATOM 733 N N . TYR A 1 90 ? 18.479 14.140 -38.426 1.00 85.00 90 TYR A N 1
ATOM 734 C CA . TYR A 1 90 ? 19.116 13.020 -39.111 1.00 85.00 90 TYR A CA 1
ATOM 735 C C . TYR A 1 90 ? 18.844 11.667 -38.419 1.00 85.00 90 TYR A C 1
ATOM 737 O O . TYR A 1 90 ? 19.043 11.537 -37.215 1.00 85.00 90 TYR A O 1
ATOM 745 N N . PRO A 1 91 ? 18.442 10.607 -39.149 1.00 85.12 91 PRO A N 1
ATOM 746 C CA . PRO A 1 91 ? 18.142 10.585 -40.579 1.00 85.12 91 PRO A CA 1
ATOM 747 C C . PRO A 1 91 ? 16.890 11.403 -40.897 1.00 85.12 91 PRO A C 1
ATOM 749 O O . PRO A 1 91 ? 15.907 11.332 -40.168 1.00 85.12 91 PRO A O 1
ATOM 752 N N . ARG A 1 92 ? 16.905 12.139 -42.012 1.00 83.50 92 ARG A N 1
ATOM 753 C CA . ARG A 1 92 ? 15.798 13.028 -42.383 1.00 83.50 92 ARG A CA 1
ATOM 754 C C . ARG A 1 92 ? 14.491 12.243 -42.581 1.00 83.50 92 ARG A C 1
ATOM 756 O O . ARG A 1 92 ? 14.508 11.273 -43.346 1.00 83.50 92 ARG A O 1
ATOM 763 N N . PRO A 1 93 ? 13.364 12.660 -41.972 1.00 80.81 93 PRO A N 1
ATOM 764 C CA . PRO A 1 93 ? 12.071 12.029 -42.191 1.00 80.81 93 PRO A CA 1
ATOM 765 C C . PRO A 1 93 ? 11.714 12.008 -43.678 1.00 80.81 93 PRO A C 1
ATOM 767 O O . PRO A 1 93 ? 11.892 12.990 -44.406 1.00 80.81 93 PRO A O 1
ATOM 770 N N . SER A 1 94 ? 11.184 10.883 -44.147 1.00 68.31 94 SER A N 1
ATOM 771 C CA . SER A 1 94 ? 10.691 10.752 -45.513 1.00 68.31 94 SER A CA 1
ATOM 772 C C . SER A 1 94 ? 9.268 11.311 -45.619 1.00 68.31 94 SER A C 1
ATOM 774 O O . SER A 1 94 ? 8.306 10.604 -45.326 1.00 68.31 94 SER A O 1
ATOM 776 N N . GLY A 1 95 ? 9.131 12.563 -46.062 1.00 65.31 95 GLY A N 1
ATOM 777 C CA . GLY A 1 95 ? 7.842 13.221 -46.327 1.00 65.31 95 GLY A CA 1
ATOM 778 C C . GLY A 1 95 ? 7.629 14.515 -45.534 1.00 65.31 95 GLY A C 1
ATOM 779 O O . GLY A 1 95 ? 8.546 15.021 -44.897 1.00 65.31 95 GLY A O 1
ATOM 780 N N . VAL A 1 96 ? 6.417 15.080 -45.622 1.00 58.88 96 VAL A N 1
ATOM 781 C CA . VAL A 1 96 ? 5.997 16.267 -44.839 1.00 58.88 96 VAL A CA 1
ATOM 782 C C . VAL A 1 96 ? 5.650 15.883 -43.396 1.00 58.88 96 VAL A C 1
ATOM 784 O O . VAL A 1 96 ? 5.662 16.730 -42.506 1.00 58.88 96 VAL A O 1
ATOM 787 N N . ASP A 1 97 ? 5.375 14.601 -43.161 1.00 58.72 97 ASP A N 1
ATOM 788 C CA . ASP A 1 97 ? 5.021 14.095 -41.848 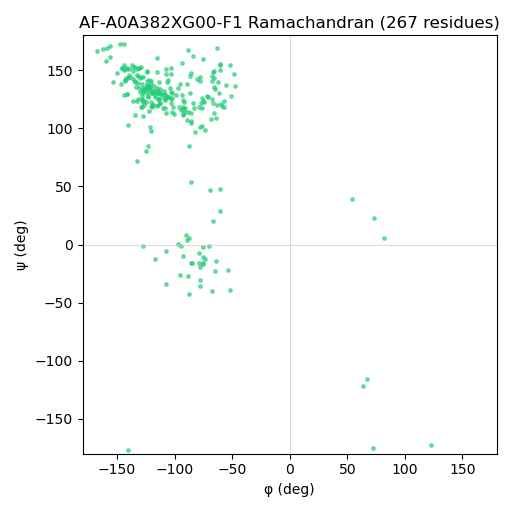1.00 58.72 97 ASP A CA 1
ATOM 789 C C . ASP A 1 97 ? 6.294 13.652 -41.115 1.00 58.72 97 ASP A C 1
ATOM 791 O O . ASP A 1 97 ? 6.992 12.732 -41.543 1.00 58.72 97 ASP A O 1
ATOM 795 N N . SER A 1 98 ? 6.570 14.316 -39.993 1.00 65.81 98 SER A N 1
ATOM 796 C CA . SER A 1 98 ? 7.567 14.007 -38.956 1.00 65.81 98 SER A CA 1
ATOM 797 C C . SER A 1 98 ? 7.333 12.641 -38.279 1.00 65.81 98 SER A C 1
ATOM 799 O O . SER A 1 98 ? 7.258 12.530 -37.056 1.00 65.81 98 SER A O 1
ATOM 801 N N . ILE A 1 99 ? 7.115 11.584 -39.063 1.00 65.31 99 ILE A N 1
ATOM 802 C CA . ILE A 1 99 ? 6.813 10.245 -38.560 1.00 65.31 99 ILE A CA 1
ATOM 803 C C . ILE A 1 99 ? 8.143 9.552 -38.266 1.00 65.31 99 ILE A C 1
ATOM 805 O O . ILE A 1 99 ? 8.887 9.265 -39.206 1.00 65.31 99 ILE A O 1
ATOM 809 N N . PRO A 1 100 ? 8.456 9.256 -36.992 1.00 66.44 100 PRO A N 1
ATOM 810 C CA . PRO A 1 100 ? 9.660 8.516 -36.654 1.00 66.44 100 PRO A CA 1
ATOM 811 C C . PRO A 1 100 ? 9.655 7.123 -37.296 1.00 66.44 100 PRO A C 1
ATOM 813 O O . PRO A 1 100 ? 8.579 6.560 -37.533 1.00 66.44 100 PRO A O 1
ATOM 816 N N . PRO A 1 101 ? 10.840 6.532 -37.541 1.00 70.75 101 PRO A N 1
ATOM 817 C CA . PRO A 1 101 ? 10.953 5.151 -37.991 1.00 70.75 101 PRO A CA 1
ATOM 818 C C . PRO A 1 101 ? 10.103 4.209 -37.132 1.00 70.75 101 PRO A C 1
ATOM 820 O O . PRO A 1 101 ? 9.949 4.417 -35.923 1.00 70.75 101 PRO A O 1
ATOM 823 N N . ILE A 1 102 ? 9.565 3.159 -37.760 1.00 77.81 102 ILE A N 1
ATOM 824 C CA . ILE A 1 102 ? 8.735 2.155 -37.083 1.00 77.81 102 ILE A CA 1
ATOM 825 C C . ILE A 1 102 ? 9.477 1.643 -35.843 1.00 77.81 102 ILE A C 1
ATOM 827 O O . ILE A 1 102 ? 10.637 1.234 -35.919 1.00 77.81 102 ILE A O 1
ATOM 831 N N . ALA A 1 103 ? 8.799 1.679 -34.695 1.00 83.88 103 ALA A N 1
ATOM 832 C CA . ALA A 1 103 ? 9.372 1.206 -33.448 1.00 83.88 103 ALA A CA 1
ATOM 833 C C . ALA A 1 103 ? 9.611 -0.308 -33.492 1.00 83.88 103 ALA A C 1
ATOM 835 O O . ALA A 1 103 ? 8.795 -1.072 -34.007 1.00 83.88 103 ALA A O 1
ATOM 836 N N . ILE A 1 104 ? 10.708 -0.746 -32.882 1.00 85.94 104 ILE A N 1
ATOM 837 C CA . ILE A 1 104 ? 10.949 -2.159 -32.601 1.00 85.94 104 ILE A CA 1
ATOM 838 C C . ILE A 1 104 ? 10.071 -2.540 -31.411 1.00 85.94 104 ILE A C 1
ATOM 840 O O . ILE A 1 104 ? 10.231 -1.985 -30.320 1.00 85.94 104 ILE A O 1
ATOM 844 N N . GLU A 1 105 ? 9.143 -3.470 -31.623 1.00 88.06 105 GLU A N 1
ATOM 845 C CA . GLU A 1 105 ? 8.236 -3.953 -30.585 1.00 88.06 105 GLU A CA 1
ATOM 846 C C . GLU A 1 105 ? 8.721 -5.272 -29.975 1.00 88.06 105 GLU A C 1
ATOM 848 O O . GLU A 1 105 ? 8.963 -6.253 -30.678 1.00 88.06 105 GLU A O 1
ATOM 853 N N . THR A 1 106 ? 8.800 -5.310 -28.646 1.00 86.94 106 THR A N 1
ATOM 854 C CA . THR A 1 106 ? 9.162 -6.496 -27.867 1.00 86.94 106 THR A CA 1
ATOM 855 C C . THR A 1 106 ? 8.108 -6.737 -26.794 1.00 86.94 106 THR A C 1
ATOM 857 O O . THR A 1 106 ? 7.790 -5.849 -26.003 1.00 86.94 106 THR A O 1
ATOM 860 N N . LEU A 1 107 ? 7.579 -7.959 -26.728 1.00 85.62 107 LEU A N 1
ATOM 861 C CA . LEU A 1 107 ? 6.678 -8.380 -25.657 1.00 85.62 107 LEU A CA 1
ATOM 862 C C . LEU A 1 107 ? 7.480 -9.043 -24.535 1.00 85.62 107 LEU A C 1
ATOM 864 O O . LEU A 1 107 ? 7.984 -10.152 -24.703 1.00 85.62 107 LEU A O 1
ATOM 868 N N . LEU A 1 108 ? 7.534 -8.398 -23.372 1.00 81.88 108 LEU A N 1
ATOM 869 C CA . LEU A 1 108 ? 8.097 -8.977 -22.156 1.00 81.88 108 LEU A CA 1
ATOM 870 C C . LEU A 1 108 ? 6.970 -9.603 -21.337 1.00 81.88 108 LEU A C 1
ATOM 872 O O . LEU A 1 108 ? 6.050 -8.909 -20.892 1.00 81.88 108 LEU A O 1
ATOM 876 N N . LYS A 1 109 ? 7.020 -10.922 -21.162 1.00 83.50 109 LYS A N 1
ATOM 877 C CA . LYS A 1 109 ? 6.033 -11.664 -20.372 1.00 83.50 109 LYS A CA 1
ATOM 878 C C . LYS A 1 109 ? 6.501 -11.836 -18.934 1.00 83.50 109 LYS A C 1
ATOM 880 O O . LYS A 1 109 ? 7.694 -11.760 -18.670 1.00 83.50 109 LYS A O 1
ATOM 885 N N . ASP A 1 110 ? 5.540 -12.036 -18.038 1.00 80.12 110 ASP A N 1
ATOM 886 C CA . ASP A 1 110 ? 5.772 -12.477 -16.659 1.00 80.12 110 ASP A CA 1
ATOM 887 C C . ASP A 1 110 ? 6.758 -11.594 -15.884 1.00 80.12 110 ASP A C 1
ATOM 889 O O . ASP A 1 110 ? 7.585 -12.076 -15.123 1.00 80.12 110 ASP A O 1
ATOM 893 N N . GLN A 1 111 ? 6.664 -10.276 -16.096 1.00 79.50 111 GLN A N 1
ATOM 894 C CA . GLN A 1 111 ? 7.598 -9.292 -15.541 1.00 79.50 111 GLN A CA 1
ATOM 895 C C . GLN A 1 111 ? 7.322 -8.982 -14.069 1.00 79.50 111 GLN A C 1
ATOM 897 O O . GLN A 1 111 ? 8.242 -8.651 -13.328 1.00 79.50 111 GLN A O 1
ATOM 902 N N . ILE A 1 112 ? 6.054 -9.066 -13.655 1.00 82.62 112 ILE A N 1
ATOM 903 C CA . ILE A 1 112 ? 5.641 -8.973 -12.252 1.00 82.62 112 ILE A CA 1
ATOM 904 C C . ILE A 1 112 ? 4.505 -9.971 -12.025 1.00 82.62 112 ILE A C 1
ATOM 906 O O . ILE A 1 112 ? 3.505 -9.978 -12.754 1.00 82.62 112 ILE A O 1
ATOM 910 N N . SER A 1 113 ? 4.649 -10.789 -10.995 1.00 89.06 113 SER A N 1
ATOM 911 C CA . SER A 1 113 ? 3.703 -11.806 -10.562 1.00 89.06 113 SER A CA 1
ATOM 912 C C . SER A 1 113 ? 3.490 -11.702 -9.046 1.00 89.06 113 SER A C 1
ATOM 914 O O . SER A 1 113 ? 3.957 -12.564 -8.297 1.00 89.06 113 SER A O 1
ATOM 916 N N . PRO A 1 114 ? 2.794 -10.653 -8.567 1.00 90.50 114 PRO A N 1
ATOM 917 C CA . PRO A 1 114 ? 2.568 -10.459 -7.143 1.00 90.50 114 PRO A CA 1
ATOM 918 C C . PRO A 1 114 ? 1.688 -11.563 -6.555 1.00 90.50 114 PRO A C 1
ATOM 920 O O . PRO A 1 114 ? 0.617 -11.882 -7.082 1.00 90.50 114 PRO A O 1
ATOM 923 N N . PHE A 1 115 ? 2.102 -12.059 -5.401 1.00 94.31 115 PHE A N 1
ATOM 924 C CA . PHE A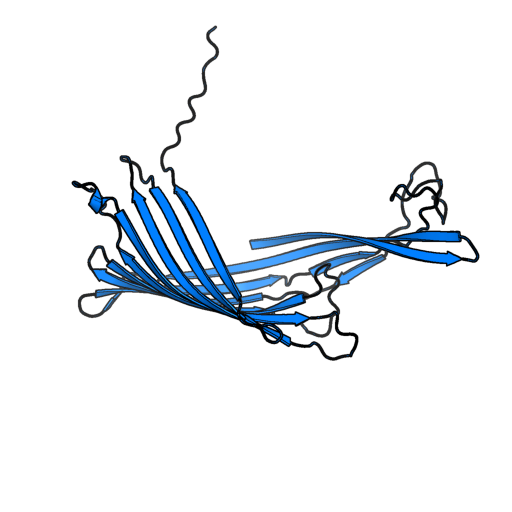 1 115 ? 1.306 -12.900 -4.528 1.00 94.31 115 PHE A CA 1
ATOM 925 C C . PHE A 1 115 ? 1.312 -12.294 -3.132 1.00 94.31 115 PHE A C 1
ATOM 927 O O . PHE A 1 115 ? 2.367 -11.955 -2.609 1.00 94.31 115 PHE A O 1
ATOM 934 N N . GLU A 1 116 ? 0.142 -12.141 -2.526 1.00 96.69 116 GLU A N 1
ATOM 935 C CA . GLU A 1 116 ? 0.023 -11.638 -1.164 1.00 96.69 116 GLU A CA 1
ATOM 936 C C . GLU A 1 116 ? -1.020 -12.412 -0.388 1.00 96.69 116 GLU A C 1
ATOM 938 O O . GLU A 1 116 ? -2.066 -12.797 -0.910 1.00 96.69 116 GLU A O 1
ATOM 943 N N . TYR A 1 117 ? -0.745 -12.597 0.890 1.00 97.06 117 TYR A N 1
ATOM 944 C CA . TYR A 1 117 ? -1.724 -13.061 1.845 1.00 97.06 117 TYR A CA 1
ATOM 945 C C . TYR A 1 117 ? -1.643 -12.205 3.096 1.00 97.06 117 TYR A C 1
ATOM 947 O O . TYR A 1 117 ? -0.563 -11.827 3.551 1.00 97.06 117 TYR A O 1
ATOM 955 N N . ALA A 1 118 ? -2.809 -11.903 3.652 1.00 97.88 118 ALA A N 1
ATOM 956 C CA . ALA A 1 118 ? -2.912 -11.139 4.878 1.00 97.88 118 ALA A CA 1
ATOM 957 C C . ALA A 1 118 ? -3.879 -11.801 5.848 1.00 97.88 118 ALA A C 1
ATOM 959 O O . ALA A 1 118 ? -4.887 -12.374 5.437 1.00 97.88 118 ALA A O 1
ATOM 960 N N . PHE A 1 119 ? -3.583 -11.681 7.133 1.00 98.19 119 PHE A N 1
ATOM 961 C CA . PHE A 1 119 ? -4.403 -12.154 8.234 1.00 98.19 119 PHE A CA 1
ATOM 962 C C . PHE A 1 119 ? -4.569 -11.025 9.234 1.00 98.19 119 PHE A C 1
ATOM 964 O O . PHE A 1 119 ? -3.588 -10.413 9.646 1.00 98.19 119 PHE A O 1
ATOM 971 N N . GLY A 1 120 ? -5.803 -10.771 9.649 1.00 98.00 120 GLY A N 1
ATOM 972 C CA . GLY A 1 120 ? -6.121 -9.729 10.611 1.00 98.00 120 GLY A CA 1
ATOM 973 C C . GLY A 1 120 ? -7.078 -10.211 11.685 1.00 98.00 120 GLY A C 1
ATOM 974 O O . GLY A 1 120 ? -7.898 -11.104 11.451 1.00 98.00 120 GLY A O 1
ATOM 975 N N . PHE A 1 121 ? -6.999 -9.589 12.854 1.00 97.38 121 PHE A N 1
ATOM 976 C CA . PHE A 1 121 ? -7.916 -9.819 13.960 1.00 97.38 121 PHE A CA 1
ATOM 977 C C . PHE A 1 121 ? -8.449 -8.502 14.529 1.00 97.38 121 PHE A C 1
ATOM 979 O O . PHE A 1 121 ? -7.784 -7.467 14.494 1.00 97.38 121 PHE A O 1
ATOM 986 N N . ASP A 1 122 ? -9.653 -8.567 15.085 1.00 97.38 122 ASP A N 1
ATOM 987 C CA . ASP A 1 122 ? -10.310 -7.497 15.829 1.00 97.38 122 ASP A CA 1
ATOM 988 C C . ASP A 1 122 ? -10.906 -8.088 17.109 1.00 97.38 122 ASP A C 1
ATOM 990 O O . ASP A 1 122 ? -11.825 -8.907 17.062 1.00 97.38 122 ASP A O 1
ATOM 994 N N . LEU A 1 123 ? -10.339 -7.709 18.250 1.00 96.88 123 LEU A N 1
ATOM 995 C CA . LEU A 1 123 ? -10.726 -8.163 19.577 1.00 96.88 123 LEU A CA 1
ATOM 996 C C . LEU A 1 123 ? -11.450 -7.035 20.314 1.00 96.88 123 LEU A C 1
ATOM 998 O O . LEU A 1 123 ? -10.852 -6.026 20.692 1.00 96.88 123 LEU A O 1
ATOM 1002 N N . GLU A 1 124 ? -12.735 -7.237 20.572 1.00 96.56 124 GLU A N 1
ATOM 1003 C CA . GLU A 1 124 ? -13.582 -6.339 21.352 1.00 96.56 124 GLU A CA 1
ATOM 1004 C C . GLU A 1 124 ? -13.223 -6.461 22.842 1.00 96.56 124 GLU A C 1
ATOM 1006 O O . GLU A 1 124 ? -13.651 -7.395 23.522 1.00 96.56 124 GLU A O 1
ATOM 1011 N N . LEU A 1 125 ? -12.414 -5.528 23.356 1.00 94.00 125 LEU A N 1
ATOM 1012 C CA . LEU A 1 125 ? -12.037 -5.461 24.774 1.00 94.00 125 LEU A CA 1
ATOM 1013 C C . LEU A 1 125 ? -13.156 -4.853 25.623 1.00 94.00 125 LEU A C 1
ATOM 1015 O O . LEU A 1 125 ? -13.343 -5.238 26.768 1.00 94.00 125 LEU A O 1
ATOM 1019 N N . THR A 1 126 ? -13.888 -3.883 25.083 1.00 92.56 126 THR A N 1
ATOM 1020 C CA . THR A 1 126 ? -15.146 -3.347 25.626 1.00 92.56 126 THR A CA 1
ATOM 1021 C C . THR A 1 126 ? -16.026 -2.930 24.450 1.00 92.56 126 THR A C 1
ATOM 1023 O O . THR A 1 126 ? -15.526 -2.847 23.332 1.00 92.56 126 THR A O 1
ATOM 1026 N N . GLU A 1 127 ? -17.282 -2.548 24.690 1.00 89.12 127 GLU A N 1
ATOM 1027 C CA . GLU A 1 127 ? -18.180 -2.045 23.633 1.00 89.12 127 GLU A CA 1
ATOM 1028 C C . GLU A 1 127 ? -17.598 -0.872 22.815 1.00 89.12 127 GLU A C 1
ATOM 1030 O O . GLU A 1 127 ? -18.043 -0.605 21.701 1.00 89.12 127 GLU A O 1
ATOM 1035 N N . MET A 1 128 ? -16.622 -0.139 23.368 1.00 92.19 128 MET A N 1
ATOM 1036 C CA . MET A 1 128 ? -15.997 1.018 22.718 1.00 92.19 128 MET A CA 1
ATOM 1037 C C . MET A 1 128 ? -14.505 0.836 22.440 1.00 92.19 128 MET A C 1
ATOM 1039 O O . MET A 1 128 ? -13.942 1.669 21.739 1.00 92.19 128 MET A O 1
ATOM 1043 N N . ILE A 1 129 ? -13.841 -0.180 22.997 1.00 95.44 129 ILE A N 1
ATOM 1044 C CA . ILE A 1 129 ? -12.384 -0.346 22.893 1.00 95.44 129 ILE A CA 1
ATOM 1045 C C . ILE A 1 129 ? -12.081 -1.671 22.222 1.00 95.44 129 ILE A C 1
ATOM 1047 O O . ILE A 1 129 ? -12.473 -2.724 22.717 1.00 95.44 129 ILE A O 1
ATOM 1051 N N . HIS A 1 130 ? -11.352 -1.601 21.119 1.00 97.19 130 HIS A N 1
ATOM 1052 C CA . HIS A 1 130 ? -10.948 -2.750 20.330 1.00 97.19 130 HIS A CA 1
ATOM 1053 C C . HIS A 1 130 ? -9.428 -2.796 20.221 1.00 97.19 130 HIS A C 1
ATOM 1055 O O . HIS A 1 130 ? -8.789 -1.755 20.067 1.00 97.19 130 HIS A O 1
ATOM 1061 N N . ALA A 1 131 ? -8.861 -3.996 20.284 1.00 97.44 131 ALA A N 1
ATOM 1062 C CA . ALA A 1 131 ? -7.484 -4.262 19.891 1.00 97.44 131 ALA A CA 1
ATOM 1063 C C . ALA A 1 131 ? -7.488 -4.936 18.520 1.00 97.44 131 ALA A C 1
ATOM 1065 O O . ALA A 1 131 ? -8.232 -5.888 18.300 1.00 97.44 131 ALA A O 1
ATOM 1066 N N . GLN A 1 132 ? -6.672 -4.440 17.603 1.00 97.69 132 GLN A N 1
ATOM 1067 C CA . GLN A 1 132 ? -6.616 -4.904 16.224 1.00 97.69 132 GLN A CA 1
ATOM 1068 C C . GLN A 1 132 ? -5.181 -5.210 15.839 1.00 97.69 132 GLN A C 1
ATOM 1070 O O . GLN A 1 132 ? -4.244 -4.614 16.370 1.00 97.69 132 GLN A O 1
ATOM 1075 N N . GLY A 1 133 ? -5.011 -6.118 14.895 1.00 97.94 133 GLY A N 1
ATOM 1076 C CA . GLY A 1 133 ? -3.719 -6.342 14.278 1.00 97.94 133 GLY A CA 1
ATOM 1077 C C . GLY A 1 133 ? -3.857 -7.031 12.941 1.00 97.94 133 GLY A C 1
ATOM 1078 O O . GLY A 1 133 ? -4.865 -7.682 12.667 1.00 97.94 133 GLY A O 1
ATOM 1079 N N . GLU A 1 134 ? -2.835 -6.870 12.117 1.00 98.12 134 GLU A N 1
ATOM 1080 C CA . GLU A 1 134 ? -2.761 -7.440 10.783 1.00 98.12 134 GLU A CA 1
ATOM 1081 C C . GLU A 1 134 ? -1.316 -7.803 10.448 1.00 98.12 134 GLU A C 1
ATOM 1083 O O . GLU A 1 134 ? -0.382 -7.051 10.730 1.00 98.12 134 GLU A O 1
ATOM 1088 N N . LEU A 1 135 ? -1.159 -8.965 9.828 1.00 98.12 135 LEU A N 1
ATOM 1089 C CA . LEU A 1 135 ? 0.049 -9.426 9.169 1.00 98.12 135 LEU A CA 1
ATOM 1090 C C . LEU A 1 135 ? -0.258 -9.521 7.674 1.00 98.12 135 LEU A C 1
ATOM 1092 O O . LEU A 1 135 ? -1.197 -10.220 7.308 1.00 98.12 135 LEU A O 1
ATOM 1096 N N . SER A 1 136 ? 0.530 -8.873 6.824 1.00 97.88 136 SER A N 1
ATOM 1097 C CA . SER A 1 136 ? 0.503 -9.036 5.368 1.00 97.88 136 SER A CA 1
ATOM 1098 C C . SER A 1 136 ? 1.896 -9.400 4.868 1.00 97.88 136 SER A C 1
ATOM 1100 O O . SER A 1 136 ? 2.901 -8.835 5.308 1.00 97.88 136 SER A O 1
ATOM 1102 N N . LEU A 1 137 ? 1.949 -10.380 3.974 1.00 97.75 137 LEU A N 1
ATOM 1103 C CA . LEU A 1 137 ? 3.160 -10.860 3.328 1.00 97.75 137 LEU A CA 1
ATOM 1104 C C . LEU A 1 137 ? 2.907 -10.856 1.824 1.00 97.75 137 LEU A C 1
ATOM 1106 O O . LEU A 1 137 ? 1.940 -11.456 1.359 1.00 97.75 137 LEU A O 1
ATOM 1110 N N . TRP A 1 138 ? 3.769 -10.169 1.085 1.00 96.75 138 TRP A N 1
ATOM 1111 C CA . TRP A 1 138 ? 3.707 -9.995 -0.359 1.00 96.75 138 TRP A CA 1
ATOM 1112 C C . TRP A 1 138 ? 5.053 -10.368 -0.970 1.00 96.75 138 TRP A C 1
ATOM 1114 O O . TRP A 1 138 ? 6.094 -9.972 -0.449 1.00 96.75 138 TRP A O 1
ATOM 1124 N N . SER A 1 139 ? 5.037 -11.075 -2.093 1.00 94.12 139 SER A N 1
ATOM 1125 C CA . SER A 1 139 ? 6.234 -11.376 -2.872 1.00 94.12 139 SER A CA 1
ATOM 1126 C C . SER A 1 139 ? 5.963 -11.317 -4.372 1.00 94.12 139 SER A C 1
ATOM 1128 O O . SER A 1 139 ? 4.848 -11.568 -4.837 1.00 94.12 139 SER A O 1
ATOM 1130 N N . ASP A 1 140 ? 6.996 -10.982 -5.141 1.00 90.44 140 ASP A N 1
ATOM 1131 C CA . ASP A 1 140 ? 6.988 -11.089 -6.595 1.00 90.44 140 ASP A CA 1
ATOM 1132 C C . ASP A 1 140 ? 7.519 -12.465 -7.019 1.00 90.44 140 ASP A C 1
ATOM 1134 O O . ASP A 1 140 ? 8.690 -12.787 -6.818 1.00 90.44 140 ASP A O 1
ATOM 1138 N N . LEU A 1 141 ? 6.649 -13.284 -7.610 1.00 88.44 141 LEU A N 1
ATOM 1139 C CA . LEU A 1 141 ? 6.966 -14.636 -8.083 1.00 88.44 141 LEU A CA 1
ATOM 1140 C C . LEU A 1 141 ? 7.458 -14.669 -9.543 1.00 88.44 141 LEU A C 1
ATOM 1142 O O . LEU A 1 141 ? 7.563 -15.747 -10.126 1.00 88.44 141 LEU A O 1
ATOM 1146 N N . ALA A 1 142 ? 7.707 -13.511 -10.161 1.00 82.81 142 ALA A N 1
ATOM 1147 C CA . ALA A 1 142 ? 8.205 -13.421 -11.531 1.00 82.81 142 ALA A CA 1
ATOM 1148 C C . ALA A 1 142 ? 9.627 -13.996 -11.680 1.00 82.81 142 ALA A C 1
ATOM 1150 O O . ALA A 1 142 ? 10.448 -13.915 -10.763 1.00 82.81 142 ALA A O 1
ATOM 1151 N N . ASP A 1 143 ? 9.937 -14.535 -12.863 1.00 68.94 143 ASP A N 1
ATOM 1152 C CA . ASP A 1 143 ? 11.265 -15.072 -13.174 1.00 68.94 143 ASP A CA 1
ATOM 1153 C C . ASP A 1 143 ? 12.327 -13.951 -13.171 1.00 68.94 143 ASP A C 1
ATOM 1155 O O . ASP A 1 143 ? 12.132 -12.868 -13.728 1.00 68.94 143 ASP A O 1
ATOM 1159 N N . LYS A 1 144 ? 13.467 -14.207 -12.521 1.00 57.50 144 LYS A N 1
ATOM 1160 C CA . LYS A 1 144 ? 14.557 -13.239 -12.305 1.00 57.50 144 LYS A CA 1
ATOM 1161 C C . LYS A 1 144 ? 15.455 -13.058 -13.537 1.00 57.50 144 LYS A C 1
ATOM 1163 O O . LYS A 1 144 ? 16.325 -12.194 -13.538 1.00 57.50 144 LYS A O 1
ATOM 1168 N N . GLY A 1 145 ? 15.263 -13.861 -14.587 1.00 53.06 145 GLY A N 1
ATOM 1169 C CA . GLY A 1 145 ? 16.101 -13.839 -15.793 1.00 53.06 145 GLY A CA 1
ATOM 1170 C C . GLY A 1 145 ? 15.861 -12.666 -16.754 1.00 53.06 145 GLY A C 1
ATOM 1171 O O . GLY A 1 145 ? 16.694 -12.411 -17.626 1.00 53.06 145 GLY A O 1
ATOM 1172 N N . THR A 1 146 ? 14.748 -11.935 -16.636 1.00 51.59 146 THR A N 1
ATOM 1173 C CA . THR A 1 146 ? 14.427 -10.841 -17.566 1.00 51.59 146 THR A CA 1
ATOM 1174 C C . THR A 1 146 ? 14.925 -9.493 -17.051 1.00 51.59 146 THR A C 1
ATOM 1176 O O . THR A 1 146 ? 14.441 -8.994 -16.036 1.00 51.59 146 THR A O 1
ATOM 1179 N N . LYS A 1 147 ? 15.863 -8.870 -17.782 1.00 55.03 147 LYS A N 1
ATOM 1180 C CA . LYS A 1 147 ? 16.260 -7.470 -17.559 1.00 55.03 147 LYS A CA 1
ATOM 1181 C C . LYS A 1 147 ? 15.022 -6.591 -17.674 1.00 55.03 147 LYS A C 1
ATOM 1183 O O . LYS A 1 147 ? 14.389 -6.542 -18.730 1.00 55.03 147 LYS A O 1
ATOM 1188 N N . LEU A 1 148 ? 14.674 -5.911 -16.592 1.00 55.88 148 LEU A N 1
ATOM 1189 C CA . LEU A 1 148 ? 13.486 -5.089 -16.576 1.00 55.88 148 LEU A CA 1
ATOM 1190 C C . LEU A 1 148 ? 13.765 -3.814 -17.363 1.00 55.88 148 LEU A C 1
ATOM 1192 O O . LEU A 1 148 ? 14.660 -3.040 -17.033 1.00 55.88 148 LEU A O 1
ATOM 1196 N N . ILE A 1 149 ? 12.948 -3.543 -18.375 1.00 56.22 149 ILE A N 1
ATOM 1197 C CA . ILE A 1 149 ? 12.961 -2.252 -19.069 1.00 56.22 149 ILE A CA 1
ATOM 1198 C C . ILE A 1 149 ? 12.063 -1.277 -18.291 1.00 56.22 149 ILE A C 1
ATOM 1200 O O . ILE A 1 149 ? 11.106 -0.714 -18.821 1.00 56.22 149 ILE A O 1
ATOM 1204 N N . PHE A 1 150 ? 12.306 -1.120 -16.987 1.00 55.41 150 PHE A N 1
ATOM 1205 C CA . PHE A 1 150 ? 11.643 -0.092 -16.188 1.00 55.41 150 PHE A CA 1
ATOM 1206 C C . PHE A 1 150 ? 12.430 1.219 -16.279 1.00 55.41 150 PHE A C 1
ATOM 1208 O O . PHE A 1 150 ? 13.656 1.238 -16.307 1.00 55.41 150 PHE A O 1
ATOM 1215 N N . GLY A 1 151 ? 11.717 2.349 -16.277 1.00 53.41 151 GLY A N 1
ATOM 1216 C CA . GLY A 1 151 ? 12.325 3.657 -15.992 1.00 53.41 151 GLY A CA 1
ATOM 1217 C C . GLY A 1 151 ? 12.737 3.819 -14.521 1.00 53.41 151 GLY A C 1
ATOM 1218 O O . GLY A 1 151 ? 13.249 4.865 -14.139 1.00 53.41 151 GLY A O 1
ATOM 1219 N N . LEU A 1 152 ? 12.479 2.801 -13.697 1.00 59.66 152 LEU A N 1
ATOM 1220 C CA . LEU A 1 152 ? 12.862 2.707 -12.297 1.00 59.66 152 LEU A CA 1
ATOM 1221 C C . LEU A 1 152 ? 13.967 1.656 -12.186 1.00 59.66 152 LEU A C 1
ATOM 1223 O O . LEU A 1 152 ? 13.792 0.524 -12.625 1.00 59.66 152 LEU A O 1
ATOM 1227 N N . ASN A 1 153 ? 15.091 2.027 -11.581 1.00 65.44 153 ASN A N 1
ATOM 1228 C CA . ASN A 1 153 ? 16.266 1.159 -11.446 1.00 65.44 153 ASN A CA 1
ATOM 1229 C C . ASN A 1 153 ? 16.109 0.065 -10.370 1.00 65.44 153 ASN A C 1
ATOM 1231 O O . ASN A 1 153 ? 17.028 -0.725 -10.157 1.00 65.44 153 ASN A O 1
ATOM 1235 N N . GLN A 1 154 ? 14.974 0.047 -9.668 1.00 75.25 154 GLN A N 1
ATOM 1236 C CA . GLN A 1 154 ? 14.710 -0.812 -8.518 1.00 75.25 154 GLN A CA 1
ATOM 1237 C C . GLN A 1 154 ? 13.323 -1.451 -8.628 1.00 75.25 154 GLN A C 1
ATOM 1239 O O . GLN A 1 154 ? 12.356 -0.780 -9.000 1.00 75.25 154 GLN A O 1
ATOM 1244 N N . ARG A 1 155 ? 13.224 -2.729 -8.255 1.00 80.38 155 ARG A N 1
ATOM 1245 C CA . ARG A 1 155 ? 11.970 -3.487 -8.151 1.00 80.38 155 ARG A CA 1
ATOM 1246 C C . ARG A 1 155 ? 11.789 -3.994 -6.723 1.00 80.38 155 ARG A C 1
ATOM 1248 O O . ARG A 1 155 ? 12.741 -4.490 -6.140 1.00 80.38 155 ARG A O 1
ATOM 1255 N N . VAL A 1 156 ? 10.574 -3.916 -6.180 1.00 86.88 156 VAL A N 1
ATOM 1256 C CA . VAL A 1 156 ? 10.229 -4.592 -4.916 1.00 86.88 156 VAL A CA 1
ATOM 1257 C C . VAL A 1 156 ? 10.035 -6.079 -5.193 1.00 86.88 156 VAL A C 1
ATOM 1259 O O . VAL A 1 156 ? 9.245 -6.425 -6.067 1.00 86.88 156 VAL A O 1
ATOM 1262 N N . VAL A 1 157 ? 10.735 -6.940 -4.458 1.00 89.94 157 VAL A N 1
ATOM 1263 C CA . VAL A 1 157 ? 10.654 -8.405 -4.599 1.00 89.94 157 VAL A CA 1
ATOM 1264 C C . VAL A 1 157 ? 9.922 -9.040 -3.425 1.00 89.94 157 VAL A C 1
ATOM 1266 O O . VAL A 1 157 ? 9.187 -10.003 -3.614 1.00 89.94 157 VAL A O 1
ATOM 1269 N N . ASP A 1 158 ? 10.068 -8.473 -2.230 1.00 93.00 158 ASP A N 1
ATOM 1270 C CA . ASP A 1 158 ? 9.380 -8.934 -1.027 1.00 93.00 158 ASP A CA 1
ATOM 1271 C C . ASP A 1 158 ? 8.923 -7.735 -0.192 1.00 93.00 158 ASP A C 1
ATOM 1273 O O . ASP A 1 158 ? 9.601 -6.702 -0.113 1.00 93.00 158 ASP A O 1
ATOM 1277 N N . TYR A 1 159 ? 7.749 -7.867 0.416 1.00 96.06 159 TYR A N 1
ATOM 1278 C CA . TYR A 1 159 ? 7.189 -6.897 1.338 1.00 96.06 159 TYR A CA 1
ATOM 1279 C C . TYR A 1 159 ? 6.485 -7.608 2.486 1.00 96.06 159 TYR A C 1
ATOM 1281 O O . TYR A 1 159 ? 5.622 -8.462 2.295 1.00 96.06 159 TYR A O 1
ATOM 1289 N N . ARG A 1 160 ? 6.823 -7.204 3.707 1.00 97.31 160 ARG A N 1
ATOM 1290 C CA . ARG A 1 160 ? 6.229 -7.738 4.931 1.00 97.31 160 ARG A CA 1
ATOM 1291 C C . ARG A 1 160 ? 5.721 -6.591 5.771 1.00 97.31 160 ARG A C 1
ATOM 1293 O O . ARG A 1 160 ? 6.447 -5.627 6.002 1.00 97.31 160 ARG A O 1
ATOM 1300 N N . HIS A 1 161 ? 4.496 -6.714 6.252 1.00 97.69 161 HIS A N 1
ATOM 1301 C CA . HIS A 1 161 ? 3.819 -5.711 7.060 1.00 97.69 161 HIS A CA 1
ATOM 1302 C C . HIS A 1 161 ? 3.203 -6.366 8.277 1.00 97.69 161 HIS A C 1
ATOM 1304 O O . HIS A 1 161 ? 2.411 -7.293 8.154 1.00 97.69 161 HIS A O 1
ATOM 1310 N N . LEU A 1 162 ? 3.545 -5.861 9.450 1.00 97.88 162 LEU A N 1
ATOM 1311 C CA . LEU A 1 162 ? 2.904 -6.221 10.701 1.00 97.88 162 LEU A CA 1
ATOM 1312 C C . LEU A 1 162 ? 2.408 -4.938 11.347 1.00 97.88 162 LEU A C 1
ATOM 1314 O O . LEU A 1 162 ? 3.170 -3.986 11.496 1.00 97.88 162 LEU A O 1
ATOM 1318 N N . ASN A 1 163 ? 1.155 -4.909 11.773 1.00 97.44 163 ASN A N 1
ATOM 1319 C CA . ASN A 1 163 ? 0.636 -3.826 12.589 1.00 97.44 163 ASN A CA 1
ATOM 1320 C C . ASN A 1 163 ? -0.204 -4.357 13.744 1.00 97.44 163 ASN A C 1
ATOM 1322 O O . ASN A 1 163 ? -0.836 -5.408 13.655 1.00 97.44 163 ASN A O 1
ATOM 1326 N N . MET A 1 164 ? -0.185 -3.608 14.840 1.00 98.00 164 MET A N 1
ATOM 1327 C CA . MET A 1 164 ? -1.033 -3.831 15.999 1.00 98.00 164 MET A CA 1
ATOM 1328 C C . MET A 1 164 ? -1.447 -2.483 16.567 1.00 98.00 164 MET A C 1
ATOM 1330 O O . MET A 1 164 ? -0.645 -1.552 16.639 1.00 98.00 164 MET A O 1
ATOM 1334 N N . GLY A 1 165 ? -2.690 -2.366 17.009 1.00 97.88 165 GLY A N 1
ATOM 1335 C CA . GLY A 1 165 ? -3.200 -1.121 17.547 1.00 97.88 165 GLY A CA 1
ATOM 1336 C C . GLY A 1 165 ? -4.409 -1.295 18.440 1.00 97.88 165 GLY A C 1
ATOM 1337 O O . GLY A 1 165 ? -5.019 -2.357 18.527 1.00 97.88 165 GLY A O 1
ATOM 1338 N N . ILE A 1 166 ? -4.745 -0.213 19.124 1.00 98.00 166 ILE A N 1
ATOM 1339 C CA . ILE A 1 166 ? -5.932 -0.087 19.952 1.00 98.00 166 ILE A CA 1
ATOM 1340 C C . ILE A 1 166 ? -6.737 1.094 19.430 1.00 98.00 166 ILE A C 1
ATOM 1342 O O . ILE A 1 166 ? -6.202 2.168 19.141 1.00 98.00 166 ILE A O 1
ATOM 1346 N N . ILE A 1 167 ? -8.045 0.893 19.335 1.00 96.94 167 ILE A N 1
ATOM 1347 C CA . ILE A 1 167 ? -8.998 1.910 18.920 1.00 96.94 167 ILE A CA 1
ATOM 1348 C C . ILE A 1 167 ? -10.037 2.073 20.018 1.00 96.94 167 ILE A C 1
ATOM 1350 O O . ILE A 1 167 ? -10.666 1.105 20.439 1.00 96.94 167 ILE A O 1
ATOM 1354 N N . ARG A 1 168 ? -10.251 3.316 20.449 1.00 95.19 168 ARG A N 1
ATOM 1355 C CA . ARG A 1 168 ? -11.420 3.720 21.229 1.00 95.19 168 ARG A CA 1
ATOM 1356 C C . ARG A 1 168 ? -12.394 4.432 20.303 1.00 95.19 168 ARG A C 1
ATOM 1358 O O . ARG A 1 168 ? -12.094 5.522 19.823 1.00 95.19 168 ARG A O 1
ATOM 1365 N N . PHE A 1 169 ? -13.562 3.851 20.073 1.00 92.38 169 PHE A N 1
ATOM 1366 C CA . PHE A 1 169 ? -14.610 4.442 19.254 1.00 92.38 169 PHE A CA 1
ATOM 1367 C C . PHE A 1 169 ? -15.382 5.531 20.007 1.00 92.38 169 PHE A C 1
ATOM 1369 O O . PHE A 1 169 ? -15.660 5.421 21.201 1.00 92.38 169 PHE A O 1
ATOM 1376 N N . ALA A 1 170 ? -15.769 6.574 19.273 1.00 89.38 170 ALA A N 1
ATOM 1377 C CA . ALA A 1 170 ? -16.739 7.563 19.728 1.00 89.38 170 ALA A CA 1
ATOM 1378 C C . ALA A 1 170 ? -18.123 6.915 19.845 1.00 89.38 170 ALA A C 1
ATOM 1380 O O . ALA A 1 170 ? -18.489 6.088 18.996 1.00 89.38 170 ALA A O 1
ATOM 1381 N N . ARG A 1 171 ? -18.907 7.338 20.842 1.00 85.56 171 ARG A N 1
ATOM 1382 C CA . ARG A 1 171 ? -20.276 6.843 21.040 1.00 85.56 171 ARG A CA 1
ATOM 1383 C C . ARG A 1 171 ? -21.143 7.157 19.821 1.00 85.56 171 ARG A C 1
ATOM 1385 O O . ARG A 1 171 ? -20.922 8.137 19.117 1.00 85.56 171 ARG A O 1
ATOM 1392 N N . VAL A 1 172 ? -22.138 6.304 19.574 1.00 78.81 172 VAL A N 1
ATOM 1393 C CA . VAL A 1 172 ? -23.090 6.482 18.463 1.00 78.81 172 VAL A CA 1
ATOM 1394 C C . VAL A 1 172 ? -23.974 7.710 18.693 1.00 78.81 172 VAL A C 1
ATOM 1396 O O . VAL A 1 172 ? -24.218 8.464 17.759 1.00 78.81 172 VAL A O 1
ATOM 1399 N N . LEU A 1 173 ? -24.408 7.925 19.940 1.00 82.31 173 LEU A N 1
ATOM 1400 C CA . LEU A 1 173 ? -25.209 9.074 20.375 1.00 82.31 173 LEU A CA 1
ATOM 1401 C C . LEU A 1 173 ? -24.512 9.783 21.550 1.00 82.31 173 LEU A C 1
ATOM 1403 O O . LEU A 1 173 ? -24.838 9.525 22.711 1.00 82.31 173 LEU A O 1
ATOM 1407 N N . PRO A 1 174 ? -23.506 10.616 21.258 1.00 80.62 174 PRO A N 1
ATOM 1408 C CA . PRO A 1 174 ? -22.736 11.335 22.263 1.00 80.62 174 PRO A CA 1
ATOM 1409 C C . PRO A 1 174 ? -23.573 12.451 22.900 1.00 80.62 174 PRO A C 1
ATOM 1411 O O . PRO A 1 174 ? -24.161 13.281 22.211 1.00 80.62 174 PRO A O 1
ATOM 1414 N N . ARG A 1 175 ? -23.629 12.473 24.233 1.00 83.25 175 ARG A N 1
ATOM 1415 C CA . ARG A 1 175 ? -24.338 13.481 25.040 1.00 83.25 175 ARG A CA 1
ATOM 1416 C C . ARG A 1 175 ? -23.418 14.607 25.495 1.00 83.25 175 ARG A C 1
ATOM 1418 O O . ARG A 1 175 ? -23.879 15.713 25.753 1.00 83.25 175 ARG A O 1
ATOM 1425 N N . ILE A 1 176 ? -22.124 14.315 25.612 1.00 86.31 176 ILE A N 1
ATOM 1426 C CA . ILE A 1 176 ? -21.090 15.259 26.039 1.00 86.31 176 ILE A CA 1
ATOM 1427 C C . ILE A 1 176 ? -20.009 15.316 24.958 1.00 86.31 176 ILE A C 1
ATOM 1429 O O . ILE A 1 176 ? -19.748 14.332 24.268 1.00 86.31 176 ILE A O 1
ATOM 1433 N N . TRP A 1 177 ? -19.354 16.466 24.811 1.00 79.75 177 TRP A N 1
ATOM 1434 C CA . TRP A 1 177 ? -18.382 16.726 23.745 1.00 79.75 177 TRP A CA 1
ATOM 1435 C C . TRP A 1 177 ? -17.275 15.660 23.626 1.00 79.75 177 TRP A C 1
ATOM 1437 O O . TRP A 1 177 ? -16.937 15.266 22.515 1.00 79.75 177 TRP A O 1
ATOM 1447 N N . HIS A 1 178 ? -16.754 15.137 24.742 1.00 83.19 178 HIS A N 1
ATOM 1448 C CA . HIS A 1 178 ? -15.667 14.149 24.745 1.00 83.19 178 HIS A CA 1
ATOM 1449 C C . HIS A 1 178 ? -16.116 12.742 24.309 1.00 83.19 178 HIS A C 1
ATOM 1451 O O . HIS A 1 178 ? -15.284 11.880 24.023 1.00 83.19 178 HIS A O 1
ATOM 1457 N N . GLU A 1 179 ? -17.426 12.489 24.233 1.00 85.81 179 GLU A N 1
ATOM 1458 C CA . GLU A 1 179 ? -17.986 11.240 23.706 1.00 85.81 179 GLU A CA 1
ATOM 1459 C C . GLU A 1 179 ? -17.996 11.205 22.167 1.00 85.81 179 GLU A C 1
ATOM 1461 O O . GLU A 1 179 ? -18.099 10.122 21.588 1.00 85.81 179 GLU A O 1
ATOM 1466 N N . ASN A 1 180 ? -17.835 12.364 21.508 1.00 87.44 180 ASN A N 1
ATOM 1467 C CA . ASN A 1 180 ? -17.636 12.485 20.055 1.00 87.44 180 ASN A CA 1
ATOM 1468 C C . ASN A 1 180 ? -16.223 12.094 19.603 1.00 87.44 180 ASN A C 1
ATOM 1470 O O . ASN A 1 180 ? -15.962 11.990 18.401 1.00 87.44 180 ASN A O 1
ATOM 1474 N N . LEU A 1 181 ? -15.303 11.923 20.554 1.00 91.12 181 LEU A N 1
ATOM 1475 C CA . LEU A 1 181 ? -13.901 11.655 20.280 1.00 91.12 181 LEU A CA 1
ATOM 1476 C C . LEU A 1 181 ? -13.669 10.163 20.104 1.00 91.12 181 LEU A C 1
ATOM 1478 O O . LEU A 1 181 ? -14.044 9.356 20.959 1.00 91.12 181 LEU A O 1
ATOM 1482 N N . HIS A 1 182 ? -12.985 9.809 19.027 1.00 92.44 182 HIS A N 1
ATOM 1483 C CA . HIS A 1 182 ? -12.388 8.494 18.879 1.00 92.44 182 HIS A CA 1
ATOM 1484 C C . HIS A 1 182 ? -10.867 8.638 18.830 1.00 92.44 182 HIS A C 1
ATOM 1486 O O . HIS A 1 182 ? -10.336 9.648 18.368 1.00 92.44 182 HIS A O 1
ATOM 1492 N N . PHE A 1 183 ? -10.177 7.627 19.337 1.00 95.44 183 PHE A N 1
ATOM 1493 C CA . PHE A 1 183 ? -8.728 7.619 19.481 1.00 95.44 183 PHE A CA 1
ATOM 1494 C C . PHE A 1 183 ? -8.168 6.335 18.893 1.00 95.44 183 PHE A C 1
ATOM 1496 O O . PHE A 1 183 ? -8.785 5.276 19.012 1.00 95.44 183 PHE A O 1
ATOM 1503 N N . ARG A 1 184 ? -7.004 6.432 18.263 1.00 95.75 184 ARG A N 1
ATOM 1504 C CA . ARG A 1 184 ? -6.273 5.313 17.677 1.00 95.75 184 ARG A CA 1
ATOM 1505 C C . ARG A 1 184 ? -4.821 5.425 18.103 1.00 95.75 184 ARG A C 1
ATOM 1507 O O . ARG A 1 184 ? -4.242 6.506 18.057 1.00 95.75 184 ARG A O 1
ATOM 1514 N N . ALA A 1 185 ? -4.241 4.316 18.511 1.00 97.81 185 ALA A N 1
ATOM 1515 C CA . ALA A 1 185 ? -2.813 4.209 18.746 1.00 97.81 185 ALA A CA 1
ATOM 1516 C C . ALA A 1 185 ? -2.349 2.855 18.228 1.00 97.81 185 ALA A C 1
ATOM 1518 O O . ALA A 1 185 ? -3.096 1.882 18.297 1.00 97.81 185 ALA A O 1
ATOM 1519 N N . GLY A 1 186 ? -1.135 2.780 17.709 1.00 97.81 186 GLY A N 1
ATOM 1520 C CA . GLY A 1 186 ? -0.625 1.539 17.156 1.00 97.81 186 GLY A CA 1
ATOM 1521 C C . GLY A 1 186 ? 0.862 1.576 16.897 1.00 97.81 186 GLY A C 1
ATOM 1522 O O . GLY A 1 186 ? 1.492 2.633 16.911 1.00 97.81 186 GLY A O 1
ATOM 1523 N N . ILE A 1 187 ? 1.396 0.392 16.664 1.00 98.06 187 ILE A N 1
ATOM 1524 C CA . ILE A 1 187 ? 2.763 0.146 16.242 1.00 98.06 187 ILE A CA 1
ATOM 1525 C C . ILE A 1 187 ? 2.721 -0.655 14.950 1.00 98.06 187 ILE A C 1
ATOM 1527 O O . ILE A 1 187 ? 1.805 -1.452 14.723 1.00 98.06 187 ILE A O 1
ATOM 1531 N N . PHE A 1 188 ? 3.710 -0.448 14.097 1.00 97.50 188 PHE A N 1
ATOM 1532 C CA . PHE A 1 188 ? 3.846 -1.227 12.882 1.00 97.50 188 PHE A CA 1
ATOM 1533 C C . PHE A 1 188 ? 5.308 -1.449 12.529 1.00 97.50 188 PHE A C 1
ATOM 1535 O O . PHE A 1 188 ? 6.176 -0.634 12.838 1.00 97.50 188 PHE A O 1
ATOM 1542 N N . GLN A 1 189 ? 5.554 -2.553 11.843 1.00 97.12 189 GLN A N 1
ATOM 1543 C CA . GLN A 1 189 ? 6.824 -2.880 11.233 1.00 97.12 189 GLN A CA 1
ATOM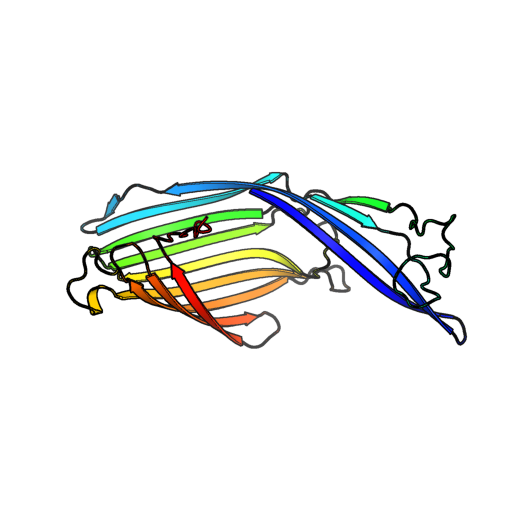 1544 C C . GLN A 1 189 ? 6.593 -3.165 9.752 1.00 97.12 189 GLN A C 1
ATOM 1546 O O . GLN A 1 189 ? 5.677 -3.907 9.398 1.00 97.12 189 GLN A O 1
ATOM 1551 N N . ARG A 1 190 ? 7.437 -2.595 8.891 1.00 96.69 190 ARG A N 1
ATOM 1552 C CA . ARG A 1 190 ? 7.453 -2.898 7.458 1.00 96.69 190 ARG A CA 1
ATOM 1553 C C . ARG A 1 190 ? 8.852 -3.266 7.026 1.00 96.69 190 ARG A C 1
ATOM 1555 O O . ARG A 1 190 ? 9.786 -2.542 7.339 1.00 96.69 190 ARG A O 1
ATOM 1562 N N . ALA A 1 191 ? 8.990 -4.341 6.272 1.00 95.88 191 ALA A N 1
ATOM 1563 C CA . ALA A 1 191 ? 10.248 -4.712 5.648 1.00 95.88 191 ALA A CA 1
ATOM 1564 C C . ALA A 1 191 ? 10.052 -4.806 4.137 1.00 95.88 191 ALA A C 1
ATOM 1566 O O . ALA A 1 191 ? 9.065 -5.382 3.686 1.00 95.88 191 ALA A O 1
ATOM 1567 N N . TYR A 1 192 ? 10.994 -4.251 3.384 1.00 93.56 192 TYR A N 1
ATOM 1568 C CA . TYR A 1 192 ? 11.037 -4.295 1.929 1.00 93.56 192 TYR A CA 1
ATOM 1569 C C . TYR A 1 192 ? 12.363 -4.898 1.489 1.00 93.56 192 TYR A C 1
ATOM 1571 O O . TYR A 1 192 ? 13.417 -4.523 2.011 1.00 93.56 192 TYR A O 1
ATOM 1579 N N . GLU A 1 193 ? 12.310 -5.775 0.498 1.00 91.44 193 GLU A N 1
ATOM 1580 C CA . GLU A 1 193 ? 13.478 -6.227 -0.249 1.00 91.44 193 GLU A CA 1
ATOM 1581 C C . GLU A 1 193 ? 13.370 -5.701 -1.676 1.00 91.44 193 GLU A C 1
ATOM 1583 O O . GLU A 1 193 ? 12.372 -5.929 -2.366 1.00 91.44 193 GLU A O 1
ATOM 1588 N N . LEU A 1 194 ? 14.378 -4.936 -2.088 1.00 87.00 194 LEU A N 1
ATOM 1589 C CA . LEU A 1 194 ? 14.457 -4.333 -3.406 1.00 87.00 194 LEU A CA 1
ATOM 1590 C C . LEU A 1 194 ? 15.598 -4.966 -4.194 1.00 87.00 194 LEU A C 1
ATOM 1592 O O . LEU A 1 194 ? 16.726 -5.054 -3.718 1.00 87.00 194 LEU A O 1
ATOM 1596 N N . GLU A 1 195 ? 15.319 -5.315 -5.436 1.00 81.00 195 GLU A N 1
ATOM 1597 C CA . GLU A 1 195 ? 16.314 -5.720 -6.415 1.00 81.00 195 GLU A CA 1
ATOM 1598 C C . GLU A 1 195 ? 16.760 -4.486 -7.206 1.00 81.00 195 GLU A C 1
ATOM 1600 O O . GLU A 1 195 ? 15.931 -3.796 -7.809 1.00 81.00 195 GLU A O 1
ATOM 1605 N N . ASN A 1 196 ? 18.063 -4.186 -7.203 1.00 73.44 196 ASN A N 1
ATOM 1606 C CA . ASN A 1 196 ? 18.639 -3.080 -7.970 1.00 73.44 196 ASN A CA 1
ATOM 1607 C C . ASN A 1 196 ? 19.346 -3.595 -9.228 1.00 73.44 196 ASN A C 1
ATOM 1609 O O . ASN A 1 196 ? 20.308 -4.358 -9.144 1.00 73.44 196 ASN A O 1
ATOM 1613 N N . GLN A 1 197 ? 18.906 -3.120 -10.393 1.00 60.72 197 GLN A N 1
ATOM 1614 C CA . GLN A 1 197 ? 19.424 -3.565 -11.690 1.00 60.72 197 GLN A CA 1
ATOM 1615 C C . GLN A 1 197 ? 20.548 -2.676 -12.251 1.00 60.72 197 GLN A C 1
ATOM 1617 O O . GLN A 1 197 ? 21.089 -2.969 -13.312 1.00 60.72 197 GLN A O 1
ATOM 1622 N N . SER A 1 198 ? 20.929 -1.594 -11.559 1.00 52.59 198 SER A N 1
ATOM 1623 C CA . SER A 1 198 ? 21.983 -0.666 -12.013 1.00 52.59 198 SER A CA 1
ATOM 1624 C C . SER A 1 198 ? 23.409 -1.050 -11.594 1.00 52.59 198 SER A C 1
ATOM 1626 O O . SER A 1 198 ? 24.341 -0.284 -11.842 1.00 52.59 198 SER A O 1
ATOM 1628 N N . SER A 1 199 ? 23.623 -2.210 -10.966 1.00 44.50 199 SER A N 1
ATOM 1629 C CA . SER A 1 199 ? 24.977 -2.652 -10.621 1.00 44.50 199 SER A CA 1
ATOM 1630 C C . SER A 1 199 ? 25.668 -3.233 -11.856 1.00 44.50 199 SER A C 1
ATOM 1632 O O . SER A 1 199 ? 25.216 -4.215 -12.433 1.00 44.50 199 SER A O 1
ATOM 1634 N N . HIS A 1 200 ? 26.774 -2.617 -12.272 1.00 43.44 200 HIS A N 1
ATOM 1635 C CA . HIS A 1 200 ? 27.606 -2.956 -13.440 1.00 43.44 200 HIS A CA 1
ATOM 1636 C C . HIS A 1 200 ? 28.340 -4.316 -13.343 1.00 43.44 200 HIS A C 1
ATOM 1638 O O . HIS A 1 200 ? 29.357 -4.538 -13.995 1.00 43.44 200 HIS A O 1
ATOM 1644 N N . LYS A 1 201 ? 27.868 -5.221 -12.488 1.00 41.22 201 LYS A N 1
ATOM 1645 C CA . LYS A 1 201 ? 28.396 -6.569 -12.282 1.00 41.22 201 LYS A CA 1
ATOM 1646 C C . LYS A 1 201 ? 27.197 -7.499 -12.204 1.00 41.22 201 LYS A C 1
ATOM 1648 O O . LYS A 1 201 ? 26.195 -7.103 -11.623 1.00 41.22 201 LYS A O 1
ATOM 1653 N N . ASP A 1 202 ? 27.315 -8.702 -12.754 1.00 47.09 202 ASP A N 1
ATOM 1654 C CA . ASP A 1 202 ? 26.277 -9.741 -12.902 1.00 47.09 202 ASP A CA 1
ATOM 1655 C C . ASP A 1 202 ? 25.653 -10.279 -11.586 1.00 47.09 202 ASP A C 1
ATOM 1657 O O . ASP A 1 202 ? 25.209 -11.421 -11.512 1.00 47.09 202 ASP A O 1
ATOM 1661 N N . TYR A 1 203 ? 25.605 -9.465 -10.532 1.00 48.59 203 TYR A N 1
ATOM 1662 C CA . TYR A 1 203 ? 25.021 -9.751 -9.234 1.00 48.59 203 TYR A CA 1
ATOM 1663 C C . TYR A 1 203 ? 24.048 -8.625 -8.876 1.00 48.59 203 TYR A C 1
ATOM 1665 O O . TYR A 1 203 ? 24.456 -7.490 -8.605 1.00 48.59 203 TYR A O 1
ATOM 1673 N N . ALA A 1 204 ? 22.754 -8.946 -8.866 1.00 54.06 204 ALA A N 1
ATOM 1674 C CA . ALA A 1 204 ? 21.753 -8.121 -8.207 1.00 54.06 204 ALA A CA 1
ATOM 1675 C C . ALA A 1 204 ? 22.156 -7.963 -6.733 1.00 54.06 204 ALA A C 1
ATOM 1677 O O . ALA A 1 204 ? 22.394 -8.950 -6.038 1.00 54.06 204 ALA A O 1
ATOM 1678 N N . VAL A 1 205 ? 22.298 -6.722 -6.270 1.00 60.94 205 VAL A N 1
ATOM 1679 C CA . VAL A 1 205 ? 22.515 -6.446 -4.847 1.00 60.94 205 VAL A CA 1
ATOM 1680 C C . VAL A 1 205 ? 21.145 -6.208 -4.234 1.00 60.94 205 VAL A C 1
ATOM 1682 O O . VAL A 1 205 ? 20.501 -5.204 -4.549 1.00 60.94 205 VAL A O 1
ATOM 1685 N N . ASP A 1 206 ? 20.710 -7.134 -3.383 1.00 68.38 206 ASP A N 1
ATOM 1686 C CA . ASP A 1 206 ? 19.464 -6.997 -2.635 1.00 68.38 206 ASP A CA 1
ATOM 1687 C C . ASP A 1 206 ? 19.600 -5.859 -1.617 1.00 68.38 206 ASP A C 1
ATOM 1689 O O . ASP A 1 206 ? 20.524 -5.814 -0.799 1.00 68.38 206 ASP A O 1
ATOM 1693 N N . TYR A 1 207 ? 18.671 -4.914 -1.682 1.00 81.62 207 TYR A N 1
ATOM 1694 C CA . TYR A 1 207 ? 18.628 -3.728 -0.844 1.00 81.62 207 TYR A CA 1
ATOM 1695 C C . TYR A 1 207 ? 17.457 -3.843 0.125 1.00 81.62 207 TYR A C 1
ATOM 1697 O O . TYR A 1 207 ? 16.298 -3.913 -0.290 1.00 81.62 207 TYR A O 1
ATOM 1705 N N . LYS A 1 208 ? 17.751 -3.879 1.426 1.00 88.69 208 LYS A N 1
ATOM 1706 C CA . LYS A 1 208 ? 16.740 -4.092 2.467 1.00 88.69 208 LYS A CA 1
ATOM 1707 C C . LYS A 1 208 ? 16.429 -2.794 3.188 1.00 88.69 208 LYS A C 1
ATOM 1709 O O . LYS A 1 208 ? 17.336 -2.162 3.727 1.00 88.69 208 LYS A O 1
ATOM 1714 N N . ILE A 1 209 ? 15.141 -2.460 3.239 1.00 91.69 209 ILE A N 1
ATOM 1715 C CA . ILE A 1 209 ? 14.598 -1.329 3.998 1.00 91.69 209 ILE A CA 1
ATOM 1716 C C . ILE A 1 209 ? 13.722 -1.885 5.112 1.00 91.69 209 ILE A C 1
ATOM 1718 O O . ILE A 1 209 ? 12.838 -2.701 4.851 1.00 91.69 209 ILE A O 1
ATOM 1722 N N . ASN A 1 210 ? 13.925 -1.422 6.341 1.00 94.31 210 ASN A N 1
ATOM 1723 C CA . ASN A 1 210 ? 13.086 -1.785 7.475 1.00 94.31 210 ASN A CA 1
ATOM 1724 C C . ASN A 1 210 ? 12.571 -0.528 8.181 1.00 94.31 210 ASN A C 1
ATOM 1726 O O . ASN A 1 210 ? 13.340 0.305 8.647 1.00 94.31 210 ASN A O 1
ATOM 1730 N N . ASP A 1 211 ? 11.255 -0.418 8.286 1.00 95.06 211 ASP A N 1
ATOM 1731 C CA . ASP A 1 211 ? 10.563 0.643 8.996 1.00 95.06 211 ASP A CA 1
ATOM 1732 C C . ASP A 1 211 ? 10.000 0.085 10.299 1.00 95.06 211 ASP A C 1
ATOM 1734 O O . ASP A 1 211 ? 9.222 -0.869 10.284 1.00 95.06 211 ASP A O 1
ATOM 1738 N N . LEU A 1 212 ? 10.317 0.732 11.414 1.00 96.38 212 LEU A N 1
ATOM 1739 C CA . LEU A 1 212 ? 9.614 0.559 12.678 1.00 96.38 212 LEU A CA 1
ATOM 1740 C C . LEU A 1 212 ? 8.897 1.864 13.003 1.00 96.38 212 LEU A C 1
ATOM 1742 O O . LEU A 1 212 ? 9.523 2.923 13.044 1.00 96.38 212 LEU A O 1
ATOM 1746 N N . GLY A 1 213 ? 7.588 1.806 13.224 1.00 96.62 213 GLY A N 1
ATOM 1747 C CA . GLY A 1 213 ? 6.788 3.005 13.410 1.00 96.62 213 GLY A CA 1
ATOM 1748 C C . GLY A 1 213 ? 5.777 2.921 14.538 1.00 96.62 213 GLY A C 1
ATOM 1749 O O . GLY A 1 213 ? 5.291 1.852 14.904 1.00 96.62 213 GLY A O 1
ATOM 1750 N N . ILE A 1 214 ? 5.447 4.097 15.060 1.00 97.50 214 ILE A N 1
ATOM 1751 C CA . ILE A 1 214 ? 4.354 4.324 16.000 1.00 97.50 214 ILE A CA 1
ATOM 1752 C C . ILE A 1 214 ? 3.366 5.269 15.324 1.00 97.50 214 ILE A C 1
ATOM 1754 O O . ILE A 1 214 ? 3.755 6.256 14.699 1.00 97.50 214 ILE A O 1
ATOM 1758 N N . SER A 1 215 ? 2.082 4.966 15.456 1.00 97.19 215 SER A N 1
ATOM 1759 C CA . SER A 1 215 ? 0.979 5.766 14.939 1.00 97.19 215 SER A CA 1
ATOM 1760 C C . SER A 1 215 ? 0.070 6.206 16.075 1.00 97.19 215 SER A C 1
ATOM 1762 O O . SER A 1 215 ? -0.332 5.380 16.897 1.00 97.19 215 SER A O 1
ATOM 1764 N N . VAL A 1 216 ? -0.311 7.477 16.088 1.00 97.56 216 VAL A N 1
ATOM 1765 C CA . VAL A 1 216 ? -1.376 8.006 16.942 1.00 97.56 216 VAL A CA 1
ATOM 1766 C C . VAL A 1 216 ? -2.373 8.761 16.084 1.00 97.56 216 VAL A C 1
ATOM 1768 O O . VAL A 1 216 ? -2.012 9.416 15.110 1.00 97.56 216 VAL A O 1
ATOM 1771 N N . GLY A 1 217 ? -3.644 8.676 16.434 1.00 96.06 217 GLY A N 1
ATOM 1772 C CA . GLY A 1 217 ? -4.688 9.391 15.733 1.00 96.06 217 GLY A CA 1
ATOM 1773 C C . GLY A 1 217 ? -5.839 9.732 16.651 1.00 96.06 217 GLY A C 1
ATOM 1774 O O . GLY A 1 217 ? -6.173 8.990 17.574 1.00 96.06 217 GLY A O 1
ATOM 1775 N N . PHE A 1 218 ? -6.463 10.861 16.376 1.00 95.50 218 PHE A N 1
ATOM 1776 C CA . PHE A 1 218 ? -7.685 11.270 17.038 1.00 95.50 218 PHE A CA 1
ATOM 1777 C C . PHE A 1 218 ? -8.642 11.798 15.989 1.00 95.50 218 PHE A C 1
ATOM 1779 O O . PHE A 1 218 ? -8.231 12.331 14.961 1.00 95.50 218 PHE A O 1
ATOM 1786 N N . GLY A 1 219 ? -9.928 11.697 16.262 1.00 93.19 219 GLY A N 1
ATOM 1787 C CA . GLY A 1 219 ? -10.885 12.366 15.416 1.00 93.19 219 GLY A CA 1
ATOM 1788 C C . GLY A 1 219 ? -12.183 12.659 16.124 1.00 93.19 219 GLY A C 1
ATOM 1789 O O . GLY A 1 219 ? -12.509 12.100 17.176 1.00 93.19 219 GLY A O 1
ATOM 1790 N N . VAL A 1 220 ? -12.908 13.588 15.527 1.00 92.38 220 VAL A N 1
ATOM 1791 C CA . VAL A 1 220 ? -14.099 14.195 16.097 1.00 92.38 220 VAL A CA 1
ATOM 1792 C C . VAL A 1 220 ? -15.250 13.910 15.155 1.00 92.38 220 VAL A C 1
ATOM 1794 O O . VAL A 1 220 ? -15.219 14.309 13.990 1.00 92.38 220 VAL A O 1
ATOM 1797 N N . LYS A 1 221 ? -16.260 13.200 15.655 1.00 89.38 221 LYS A N 1
ATOM 1798 C CA . LYS A 1 221 ? -17.539 13.078 14.955 1.00 89.38 221 LYS A CA 1
ATOM 1799 C C . LYS A 1 221 ? -18.354 14.349 15.161 1.00 89.38 221 LYS A C 1
ATOM 1801 O O . LYS A 1 221 ? -18.344 14.912 16.255 1.00 89.38 221 LYS A O 1
ATOM 1806 N N . PHE A 1 222 ? -19.049 14.801 14.124 1.00 85.50 222 PHE A N 1
ATOM 1807 C CA . PHE A 1 222 ? -19.871 16.008 14.202 1.00 85.50 222 PHE A CA 1
ATOM 1808 C C . PHE A 1 222 ? -21.126 15.910 13.332 1.00 85.50 222 PHE A C 1
ATOM 1810 O O . PHE A 1 222 ? -21.154 15.246 12.296 1.00 85.50 222 PHE A O 1
ATOM 1817 N N . GLY A 1 223 ? -22.171 16.625 13.750 1.00 76.44 223 GLY A N 1
ATOM 1818 C CA . GLY A 1 223 ? -23.487 16.552 13.122 1.00 76.44 223 GLY A CA 1
ATOM 1819 C C . GLY A 1 223 ? -24.227 15.245 13.429 1.00 76.44 223 GLY A C 1
ATOM 1820 O O . GLY A 1 223 ? -23.792 14.431 14.239 1.00 76.44 223 GLY A O 1
ATOM 1821 N N . VAL A 1 224 ? -25.390 15.078 12.796 1.00 69.19 224 VAL A N 1
ATOM 1822 C CA . VAL A 1 224 ? -26.264 13.899 12.970 1.00 69.19 224 VAL A CA 1
ATOM 1823 C C . VAL A 1 224 ? -25.896 12.781 11.988 1.00 69.19 224 VAL A C 1
ATOM 1825 O O . VAL A 1 224 ? -26.103 11.599 12.255 1.00 69.19 224 VAL A O 1
ATOM 1828 N N . THR A 1 225 ? -25.329 13.149 10.841 1.00 69.69 225 THR A N 1
ATOM 1829 C CA . THR A 1 225 ? -24.827 12.217 9.830 1.00 69.69 225 THR A CA 1
ATOM 1830 C C . THR A 1 225 ? -23.409 11.776 10.204 1.00 69.69 225 THR A C 1
ATOM 1832 O O . THR A 1 225 ? -22.778 12.386 11.063 1.00 69.69 225 THR A O 1
ATOM 1835 N N . LYS A 1 226 ? -22.904 10.676 9.628 1.00 76.81 226 LYS A N 1
ATOM 1836 C CA . LYS A 1 226 ? -21.591 10.076 9.962 1.00 76.81 226 LYS A CA 1
ATOM 1837 C C . LYS A 1 226 ? -20.394 10.947 9.511 1.00 76.81 226 LYS A C 1
ATOM 1839 O O . LYS A 1 226 ? -19.463 10.433 8.890 1.00 76.81 226 LYS A O 1
ATOM 1844 N N . ASN A 1 227 ? -20.422 12.252 9.780 1.00 87.06 227 ASN A N 1
ATOM 1845 C CA . ASN A 1 227 ? -19.324 13.154 9.472 1.00 87.06 227 ASN A CA 1
ATOM 1846 C C . ASN A 1 227 ? -18.246 13.051 10.541 1.00 87.06 227 ASN A C 1
ATOM 1848 O O . ASN A 1 227 ? -18.527 12.897 11.734 1.00 87.06 227 ASN A O 1
ATOM 1852 N N . GLN A 1 228 ? -17.003 13.140 10.095 1.00 89.94 228 GLN A N 1
ATOM 1853 C CA . GLN A 1 228 ? -15.845 12.955 10.946 1.00 89.94 228 GLN A CA 1
ATOM 1854 C C . GLN A 1 228 ? -14.662 13.729 10.383 1.00 89.94 228 GLN A C 1
ATOM 1856 O O . GLN A 1 228 ? -14.460 13.757 9.170 1.00 89.94 228 GLN A O 1
ATOM 1861 N N . ILE A 1 229 ? -13.892 14.350 11.270 1.00 92.88 229 ILE A N 1
ATOM 1862 C CA . ILE A 1 229 ? -12.545 14.825 10.957 1.00 92.88 229 ILE A CA 1
ATOM 1863 C C . ILE A 1 229 ? -11.574 13.919 11.705 1.00 92.88 229 ILE A C 1
ATOM 1865 O O . ILE A 1 229 ? -11.736 13.703 12.907 1.00 92.88 229 ILE A O 1
ATOM 1869 N N . ASP A 1 230 ? -10.584 13.398 10.994 1.00 94.19 230 ASP A N 1
ATOM 1870 C CA . ASP A 1 230 ? -9.549 12.499 11.487 1.00 94.19 230 ASP A CA 1
ATOM 1871 C C . ASP A 1 230 ? -8.179 13.148 11.341 1.00 94.19 230 ASP A C 1
ATOM 1873 O O . ASP A 1 230 ? -7.816 13.629 10.271 1.00 94.19 230 ASP A O 1
ATOM 1877 N N . PHE A 1 231 ? -7.392 13.091 12.402 1.00 96.75 231 PHE A N 1
ATOM 1878 C CA . PHE A 1 231 ? -5.998 13.493 12.422 1.00 96.75 231 PHE A CA 1
ATOM 1879 C C . PHE A 1 231 ? -5.155 12.267 12.751 1.00 96.75 231 PHE A C 1
ATOM 1881 O O . PHE A 1 231 ? -5.459 11.532 13.693 1.00 96.75 231 PHE A O 1
ATOM 1888 N N . GLY A 1 232 ? -4.095 12.042 11.984 1.00 96.50 232 GLY A N 1
ATOM 1889 C CA . GLY A 1 232 ? -3.153 10.950 12.194 1.00 96.50 232 GLY A CA 1
ATOM 1890 C C . GLY A 1 232 ? -1.719 11.453 12.153 1.00 96.50 232 GLY A C 1
ATOM 1891 O O . GLY A 1 232 ? -1.370 12.264 11.301 1.00 96.50 232 GLY A O 1
ATOM 1892 N N . LEU A 1 233 ? -0.886 10.949 13.053 1.00 97.25 233 LEU A N 1
ATOM 1893 C CA . LEU A 1 233 ? 0.547 11.189 13.091 1.00 97.25 233 LEU A CA 1
ATOM 1894 C C . LEU A 1 233 ? 1.265 9.844 13.170 1.00 97.25 233 LEU A C 1
ATOM 1896 O O . LEU A 1 233 ? 1.017 9.062 14.087 1.00 97.25 233 LEU A O 1
ATOM 1900 N N . ASN A 1 234 ? 2.178 9.605 12.236 1.00 96.88 234 ASN A N 1
ATOM 1901 C CA . ASN A 1 234 ? 3.052 8.440 12.234 1.00 96.88 234 ASN A CA 1
ATOM 1902 C C . ASN A 1 234 ? 4.501 8.904 12.366 1.00 96.88 234 ASN A C 1
ATOM 1904 O O . ASN A 1 234 ? 4.953 9.743 11.586 1.00 96.88 234 ASN A O 1
ATOM 1908 N N . LEU A 1 235 ? 5.222 8.329 13.321 1.00 96.81 235 LEU A N 1
ATOM 1909 C CA . LEU A 1 235 ? 6.664 8.487 13.485 1.00 96.81 235 LEU A CA 1
ATOM 1910 C C . LEU A 1 235 ? 7.316 7.171 13.092 1.00 96.81 235 LEU A C 1
ATOM 1912 O O . LEU A 1 235 ? 6.939 6.126 13.617 1.00 96.81 235 LEU A O 1
ATOM 1916 N N . ILE A 1 236 ? 8.253 7.212 12.153 1.00 96.94 236 ILE A N 1
ATOM 1917 C CA . ILE A 1 236 ? 8.816 6.023 11.518 1.00 96.94 236 ILE A CA 1
ATOM 1918 C C . ILE A 1 236 ? 10.328 6.125 11.580 1.00 96.94 236 ILE A C 1
ATOM 1920 O O . ILE A 1 236 ? 10.899 7.039 10.996 1.00 96.94 236 ILE A O 1
ATOM 1924 N N . ASN A 1 237 ? 10.976 5.189 12.262 1.00 95.19 237 ASN A N 1
ATOM 1925 C CA . ASN A 1 237 ? 12.408 5.000 12.121 1.00 95.19 237 ASN A CA 1
ATOM 1926 C C . ASN A 1 237 ? 12.662 4.021 10.971 1.00 95.19 237 ASN A C 1
ATOM 1928 O O . ASN A 1 237 ? 12.263 2.858 11.048 1.00 95.19 237 ASN A O 1
ATOM 1932 N N . ARG A 1 238 ? 13.285 4.511 9.901 1.00 94.12 238 ARG A N 1
ATOM 1933 C CA . ARG A 1 238 ? 13.679 3.729 8.732 1.00 94.12 238 ARG A CA 1
ATOM 1934 C C . ARG A 1 238 ? 15.162 3.413 8.812 1.00 94.12 238 ARG A C 1
ATOM 1936 O O . ARG A 1 238 ? 15.976 4.331 8.739 1.00 94.12 238 ARG A O 1
ATOM 1943 N N . SER A 1 239 ? 15.492 2.131 8.870 1.00 91.19 239 SER A N 1
ATOM 1944 C CA . SER A 1 239 ? 16.848 1.629 8.691 1.00 91.19 239 SER A CA 1
ATOM 1945 C C . SER A 1 239 ? 17.024 1.024 7.302 1.00 91.19 239 SER A C 1
ATOM 1947 O O . SER A 1 239 ? 16.075 0.559 6.661 1.00 91.19 239 SER A O 1
ATOM 1949 N N . ASP A 1 240 ? 18.257 1.079 6.818 1.00 85.75 240 ASP A N 1
ATOM 1950 C CA . ASP A 1 240 ? 18.613 0.703 5.462 1.00 85.75 240 ASP A CA 1
ATOM 1951 C C . ASP A 1 240 ? 19.987 0.030 5.436 1.00 85.75 240 ASP A C 1
ATOM 1953 O O . ASP A 1 240 ? 20.834 0.294 6.285 1.00 85.75 240 ASP A O 1
ATOM 1957 N N . SER A 1 241 ? 20.237 -0.811 4.440 1.00 77.25 241 SER A N 1
ATOM 1958 C CA . SER A 1 241 ? 21.474 -1.584 4.299 1.00 77.25 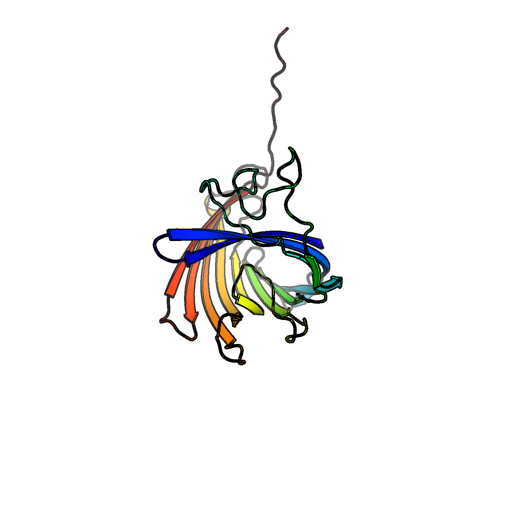241 SER A CA 1
ATOM 1959 C C . SER A 1 241 ? 22.720 -0.709 4.080 1.00 77.25 241 SER A C 1
ATOM 1961 O O . SER A 1 241 ? 23.830 -1.152 4.366 1.00 77.25 241 SER A O 1
ATOM 1963 N N . PHE A 1 242 ? 22.558 0.527 3.590 1.00 71.38 242 PHE A N 1
ATOM 1964 C CA . PHE A 1 242 ? 23.672 1.407 3.195 1.00 71.38 242 PHE A CA 1
ATOM 1965 C C . PHE A 1 242 ? 23.648 2.804 3.836 1.00 71.38 242 PHE A C 1
ATOM 1967 O O . PHE A 1 242 ? 24.535 3.614 3.573 1.00 71.38 242 PHE A O 1
ATOM 1974 N N . SER A 1 243 ? 22.640 3.123 4.651 1.00 70.69 243 SER A N 1
ATOM 1975 C CA . SER A 1 243 ? 22.448 4.455 5.239 1.00 70.69 243 SER A CA 1
ATOM 1976 C C . SER A 1 243 ? 22.200 4.345 6.735 1.00 70.69 243 SER A C 1
ATOM 1978 O O . SER A 1 243 ? 21.622 3.371 7.204 1.00 70.69 243 SER A O 1
ATOM 1980 N N . SER A 1 244 ? 22.567 5.392 7.474 1.00 76.50 244 SER A N 1
ATOM 1981 C CA . SER A 1 244 ? 22.120 5.560 8.855 1.00 76.50 244 SER A CA 1
ATOM 1982 C C . SER A 1 244 ? 20.596 5.655 8.934 1.00 76.50 244 SER A C 1
ATOM 1984 O O . SER A 1 244 ? 19.950 6.101 7.976 1.00 76.50 244 SER A O 1
ATOM 1986 N N . ASP A 1 245 ? 20.068 5.302 10.104 1.00 85.81 245 ASP A N 1
ATOM 1987 C CA . ASP A 1 245 ? 18.665 5.444 10.483 1.00 85.81 245 ASP A CA 1
ATOM 1988 C C . ASP A 1 245 ? 18.117 6.843 10.161 1.00 85.81 245 ASP A C 1
ATOM 1990 O O . ASP A 1 245 ? 18.768 7.868 10.395 1.00 85.81 245 ASP A O 1
ATOM 1994 N N . LYS A 1 246 ? 16.903 6.883 9.607 1.00 90.56 246 LYS A N 1
ATOM 1995 C CA . LYS A 1 246 ? 16.187 8.107 9.235 1.00 90.56 246 LYS A CA 1
ATOM 1996 C C . LYS A 1 246 ? 14.836 8.146 9.928 1.00 90.56 246 LYS A C 1
ATOM 1998 O O . LYS A 1 246 ? 14.019 7.244 9.759 1.00 90.56 246 LYS A O 1
ATOM 2003 N N . LEU A 1 247 ? 14.566 9.241 10.632 1.00 93.25 247 LEU A N 1
ATOM 2004 C CA . LEU A 1 247 ? 13.243 9.513 11.182 1.00 93.25 247 LEU A CA 1
ATOM 2005 C C . LEU A 1 247 ? 12.356 10.165 10.114 1.00 93.25 247 LEU A C 1
ATOM 2007 O O . LEU A 1 247 ? 12.676 11.232 9.592 1.00 93.25 247 LEU A O 1
ATOM 2011 N N . ILE A 1 248 ? 11.227 9.532 9.811 1.00 95.06 248 ILE A N 1
ATOM 2012 C CA . ILE A 1 248 ? 10.194 10.027 8.902 1.00 95.06 248 ILE A CA 1
ATOM 2013 C C . ILE A 1 248 ? 8.941 10.324 9.726 1.00 95.06 248 ILE A C 1
ATOM 2015 O O . ILE A 1 248 ? 8.456 9.471 10.469 1.00 95.06 248 ILE A O 1
ATOM 2019 N N . THR A 1 249 ? 8.394 11.525 9.556 1.00 95.75 249 THR A N 1
ATOM 2020 C CA . THR A 1 249 ? 7.165 11.966 10.221 1.00 95.75 249 THR A CA 1
ATOM 2021 C C . THR A 1 249 ? 6.083 12.197 9.180 1.00 95.75 249 THR A C 1
ATOM 2023 O O . THR A 1 249 ? 6.231 13.063 8.321 1.00 95.75 249 THR A O 1
ATOM 2026 N N . ASN A 1 250 ? 4.977 11.460 9.279 1.00 95.62 250 ASN A N 1
ATOM 2027 C CA . ASN A 1 250 ? 3.833 11.611 8.384 1.00 95.62 250 ASN A CA 1
ATOM 2028 C C . ASN A 1 250 ? 2.627 12.125 9.163 1.00 95.62 250 ASN A C 1
ATOM 2030 O O . ASN A 1 250 ? 2.195 11.494 10.126 1.00 95.62 250 ASN A O 1
ATOM 2034 N N . PHE A 1 251 ? 2.058 13.235 8.705 1.00 96.31 251 PHE A N 1
ATOM 2035 C CA . PHE A 1 251 ? 0.813 13.782 9.226 1.00 96.31 251 PHE A CA 1
ATOM 2036 C C . PHE A 1 251 ? -0.302 13.612 8.194 1.00 96.31 251 PHE A C 1
ATOM 2038 O O . PHE A 1 251 ? -0.121 13.942 7.025 1.00 96.31 251 PHE A O 1
ATOM 2045 N N . ASN A 1 252 ? -1.452 13.107 8.632 1.00 94.06 252 ASN A N 1
ATOM 2046 C CA . ASN A 1 252 ? -2.615 12.840 7.796 1.00 94.06 252 ASN A CA 1
ATOM 2047 C C . ASN A 1 252 ? -3.836 13.579 8.345 1.00 94.06 252 ASN A C 1
ATOM 2049 O O . ASN A 1 252 ? -4.129 13.492 9.538 1.00 94.06 252 ASN A O 1
ATOM 2053 N N . LEU A 1 253 ? -4.574 14.242 7.457 1.00 95.69 253 LEU A N 1
ATOM 2054 C CA . LEU A 1 253 ? -5.871 14.850 7.741 1.00 95.69 253 LEU A CA 1
ATOM 2055 C C . LEU A 1 253 ? -6.926 14.191 6.849 1.00 95.69 253 LEU A C 1
ATOM 2057 O O . LEU A 1 253 ? -6.827 14.248 5.625 1.00 95.69 253 LEU A O 1
ATOM 2061 N N . GLY A 1 254 ? -7.927 13.569 7.461 1.00 92.62 254 GLY A N 1
ATOM 2062 C CA . GLY A 1 254 ? -9.065 12.962 6.783 1.00 92.62 254 GLY A CA 1
ATOM 2063 C C . GLY A 1 254 ? -10.353 13.703 7.113 1.00 92.62 254 GLY A C 1
ATOM 2064 O O . GLY A 1 254 ? -10.575 14.094 8.257 1.00 92.62 254 GLY A O 1
ATOM 2065 N N . ILE A 1 255 ? -11.217 13.8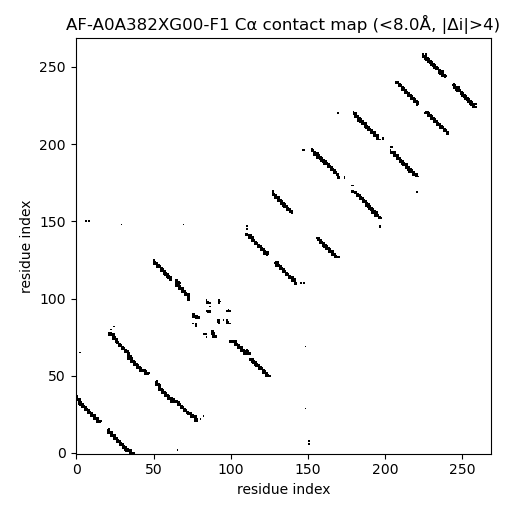85 6.118 1.00 91.62 255 ILE A N 1
ATOM 2066 C CA . ILE A 1 255 ? -12.567 14.415 6.317 1.00 91.62 255 ILE A CA 1
ATOM 2067 C C . ILE A 1 255 ? -13.543 13.445 5.661 1.00 91.62 255 ILE A C 1
ATOM 2069 O O . ILE A 1 255 ? -13.450 13.167 4.468 1.00 91.62 255 ILE A O 1
ATOM 2073 N N . SER A 1 256 ? -14.486 12.939 6.448 1.00 89.06 256 SER A N 1
ATOM 2074 C CA . SER A 1 256 ? -15.620 12.150 5.978 1.00 89.06 256 SER A CA 1
ATOM 2075 C C . SER A 1 256 ? -16.879 12.996 6.104 1.00 89.06 256 SER A C 1
ATOM 2077 O O . SER A 1 256 ? -17.174 13.499 7.189 1.00 89.06 256 SER A O 1
ATOM 2079 N N . ILE A 1 257 ? -17.623 13.150 5.008 1.00 86.94 257 ILE A N 1
ATOM 2080 C CA . ILE A 1 257 ? -18.907 13.859 4.967 1.00 86.94 257 ILE A CA 1
ATOM 2081 C C . ILE A 1 257 ? -19.943 12.877 4.437 1.00 86.94 257 ILE A C 1
ATOM 2083 O O . ILE A 1 257 ? -19.846 12.414 3.304 1.00 86.94 257 ILE A O 1
ATOM 2087 N N . GLY A 1 258 ? -20.912 12.526 5.279 1.00 76.75 258 GLY A N 1
ATOM 2088 C CA . GLY A 1 258 ? -21.944 11.549 4.944 1.00 76.75 258 GLY A CA 1
ATOM 2089 C C . GLY A 1 258 ? -23.132 12.138 4.188 1.00 76.75 258 GLY A C 1
ATOM 2090 O O . GLY A 1 258 ? -23.909 11.375 3.628 1.00 76.75 258 GLY A O 1
ATOM 2091 N N . ASP A 1 259 ? -23.291 13.463 4.188 1.00 71.19 259 ASP A N 1
ATOM 2092 C CA . ASP A 1 259 ? -24.454 14.119 3.597 1.00 71.19 259 ASP A CA 1
ATOM 2093 C C . ASP A 1 259 ? -24.051 15.400 2.863 1.00 71.19 259 ASP A C 1
ATOM 2095 O O . ASP 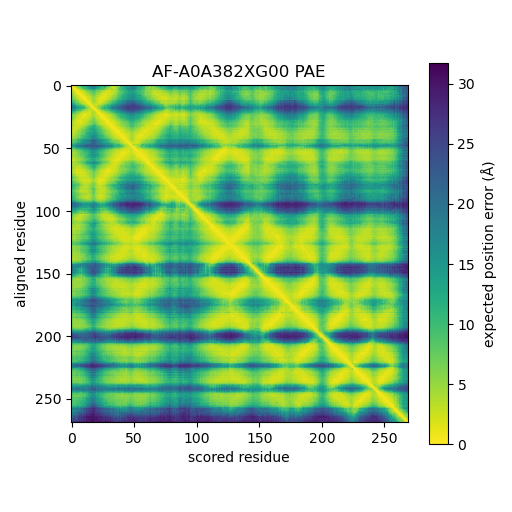A 1 259 ? -23.733 16.422 3.474 1.00 71.19 259 ASP A O 1
ATOM 2099 N N . LEU A 1 260 ? -24.000 15.311 1.534 1.00 71.62 260 LEU A N 1
ATOM 2100 C CA . LEU A 1 260 ? -23.593 16.395 0.649 1.00 71.62 260 LEU A CA 1
ATOM 2101 C C . LEU A 1 260 ? -24.748 16.712 -0.308 1.00 71.62 260 LEU A C 1
ATOM 2103 O O . LEU A 1 260 ? -24.930 16.056 -1.332 1.00 71.62 260 LEU A O 1
ATOM 2107 N N . TRP A 1 261 ? -25.541 17.731 0.020 1.00 69.19 261 TRP A N 1
ATOM 2108 C CA . TRP A 1 261 ? -26.639 18.175 -0.837 1.00 69.19 261 TRP A CA 1
ATOM 2109 C C . TRP A 1 261 ? -26.151 19.230 -1.829 1.00 69.19 261 TRP A C 1
ATOM 2111 O O . TRP A 1 261 ? -25.930 20.389 -1.476 1.00 69.19 261 TRP A O 1
ATOM 2121 N N . PHE A 1 262 ? -26.028 18.856 -3.102 1.00 70.12 262 PHE A N 1
ATOM 2122 C CA . PHE A 1 262 ? -25.819 19.831 -4.171 1.00 70.12 262 PHE A CA 1
ATOM 2123 C C . PHE A 1 262 ? -27.136 20.538 -4.494 1.00 70.12 262 PHE A C 1
ATOM 2125 O O . PHE A 1 262 ? -27.993 20.015 -5.208 1.00 70.12 262 PHE A O 1
ATOM 2132 N N . VAL A 1 263 ? -27.303 21.764 -4.000 1.00 69.81 263 VAL A N 1
ATOM 2133 C CA . VAL A 1 263 ? -28.435 22.603 -4.402 1.00 69.81 263 VAL A CA 1
ATOM 2134 C C . VAL A 1 263 ? -28.142 23.203 -5.779 1.00 69.81 263 VAL A C 1
ATOM 2136 O O . VAL A 1 263 ? -27.422 24.193 -5.908 1.00 69.81 263 VAL A O 1
ATOM 2139 N N . LYS A 1 264 ? -28.726 22.625 -6.836 1.00 74.19 264 LYS A N 1
ATOM 2140 C CA . LYS A 1 264 ? -28.728 23.243 -8.170 1.00 74.19 264 LYS A CA 1
ATOM 2141 C C . LYS A 1 264 ? -29.611 24.492 -8.129 1.00 74.19 264 LYS A C 1
ATOM 2143 O O . LYS A 1 264 ? -30.836 24.383 -8.063 1.00 74.19 264 LYS A O 1
ATOM 2148 N N . ARG A 1 265 ? -29.010 25.688 -8.187 1.00 61.84 265 ARG A N 1
ATOM 2149 C CA . ARG A 1 265 ? -29.774 26.934 -8.365 1.00 61.84 265 ARG A CA 1
ATOM 2150 C C . ARG A 1 265 ? -30.568 26.836 -9.669 1.00 61.84 265 ARG A C 1
ATOM 2152 O O . ARG A 1 265 ? -29.989 26.697 -10.744 1.00 61.84 265 ARG A O 1
ATOM 2159 N N . ARG A 1 266 ? -31.899 26.905 -9.583 1.00 65.12 266 ARG A N 1
ATOM 2160 C CA . ARG A 1 266 ? -32.736 27.155 -10.760 1.00 65.12 266 ARG A CA 1
ATOM 2161 C C . ARG A 1 266 ? -32.515 28.608 -11.170 1.00 65.12 266 ARG A C 1
ATOM 2163 O O . ARG A 1 266 ? -32.630 29.501 -10.332 1.00 65.12 266 ARG A O 1
ATOM 2170 N N . VAL A 1 267 ? -32.175 28.831 -12.436 1.00 62.41 267 VAL A N 1
ATOM 2171 C CA . VAL A 1 267 ? -32.175 30.172 -13.027 1.00 62.41 267 VAL A CA 1
ATOM 2172 C C . VAL A 1 267 ? -33.604 30.698 -12.899 1.00 62.41 267 VAL A C 1
ATOM 2174 O O . VAL A 1 267 ? -34.540 30.031 -13.346 1.00 62.41 267 VAL A O 1
ATOM 2177 N N . LYS A 1 268 ? -33.786 31.828 -12.206 1.00 63.47 268 LYS A N 1
ATOM 2178 C CA . LYS A 1 268 ? -35.085 32.507 -12.170 1.00 63.47 268 LYS A CA 1
ATOM 2179 C C . LYS A 1 268 ? -35.399 32.937 -13.606 1.00 63.47 268 LYS A C 1
ATOM 2181 O O . LYS A 1 268 ? -34.581 33.631 -14.204 1.00 63.47 268 LYS A O 1
ATOM 2186 N N . LYS A 1 269 ? -36.511 32.436 -14.147 1.00 58.38 269 LYS A N 1
ATOM 2187 C CA . LYS A 1 269 ? -37.126 32.991 -15.357 1.00 58.38 269 LYS A CA 1
ATOM 2188 C C . LYS A 1 269 ? -37.642 34.391 -15.063 1.00 58.38 269 LYS A C 1
ATOM 2190 O O . LYS A 1 269 ? -38.092 34.592 -13.911 1.00 58.38 269 LYS A O 1
#

Foldseek 3Di:
DKDWDKDKDKDWDWDDDPPDTWIKIKIKMKIKTFAKDKDKDKDDFDDDPPKTKIKIKMKMWTPAAIKIWMWIFDIKTPQPPPNAQACNIPVGDDDRDSDTPGTDIDMGGQPWTKIKMKMKMWMPPDPFKIKIKMKMKMATPGDPPDDDPDPDQKDWGIKIKIKIKMKGHQDLDDPDQCSQKIKIKMKMKMKTWMFGNPPPDPDTDIKIKIKTKIKIKMKGADDNFRWMKIKMWMWIFIDIPPDDTDTDIDIDIDIDDRDDDDDDDDDDD

Secondary structure (DSSP, 8-state):
-EEEEEEEEEEEEEEEETTEEEEEEEEEEEEEEEEEEEEEEE---EEETTEEEEEEEEEEEEEEEEEEEEEEPPPEE-SSSSSS--TTSBSPPSSSS--PPPPEEEEEEEEE-EEEEEEEEEEEEETTEEEEEEEEEEEE-S-TTSPP--SSSEEEEEEEEEEEEEEEPPPSS-SSGGGGEEEEEEEEEEEEEEEE---SSSS-EEEEEEEEEEEEEEEEEETTTTEEEEEEEEEEEEEESSS--EEEEEEEEEEE-S------PPPP-

Radius of gyration: 27.01 Å; Cα contacts (8 Å, |Δi|>4): 637; chains: 1; bounding box: 73×49×74 Å

Mean predicted aligned error: 10.17 Å

Solvent-accessible surface area (backbone atoms only — not comparable to full-atom values): 14585 Å² total; per-residue (Å²): 88,77,47,72,51,74,51,77,46,78,47,79,45,80,47,79,58,92,93,43,79,43,43,29,44,32,44,37,38,36,39,40,42,27,29,41,45,75,49,77,49,67,55,67,78,39,80,54,85,99,29,41,36,29,45,35,38,36,43,34,37,57,82,38,45,28,28,34,47,34,33,40,37,70,66,32,36,44,71,79,71,80,86,66,72,32,82,73,20,44,78,57,39,85,68,94,56,57,60,71,66,82,54,51,75,46,80,45,69,45,70,42,30,55,37,33,43,33,42,33,44,40,35,38,77,46,103,46,32,34,42,36,37,38,42,38,44,35,38,45,72,34,68,86,86,63,85,76,91,55,100,54,62,59,44,77,42,36,39,39,38,39,38,40,33,41,37,38,55,39,52,94,80,52,89,51,80,76,33,26,40,25,41,38,40,33,42,35,39,38,40,38,35,28,43,34,73,77,54,96,50,104,56,73,55,78,43,45,39,39,36,44,31,42,37,43,31,42,31,44,52,49,83,93,54,79,21,34,42,37,41,36,43,35,46,29,44,34,38,45,81,88,50,77,75,40,82,46,78,48,78,46,82,47,77,45,77,65,76,83,83,82,80,77,80,73,81,82,128

Organism: NCBI:txid408172

pLDDT: mean 85.16, std 12.61, range [41.22, 98.19]

Sequence (269 aa):
EYLFGSNRRQTVFNIKEGQYDLDYIYHQRNIYNGTLINGYISSNRLDFGSRKLRLSGSVKTILNPVRINHSSFQPFEDSNGNGYYDVADYPRPSGVDSIPPIAIETLLKDQISPFEYAFGFDLELTEMIHAQGELSLWSDLADKGTKLIFGLNQRVVDYRHLNMGIIRFARVLPRIWHENLHFRAGIFQRAYELENQSSHKDYAVDYKINDLGISVGFGVKFGVTKNQIDFGLNLINRSDSFSSDKLITNFNLGISIGDLWFVKRRVKK

Nearest PDB structures (foldseek):
  4azl-assembly2_B  TM=3.908E-01  e=7.605E-03  Pseudomonas aeruginosa PAO1
  7nsu-assembly1_F  TM=3.551E-01  e=4.703E+00  Escherichia coli K-12
  6h3j-assembly1_A  TM=2.830E-01  e=8.279E+00  Flavobacterium johnsoniae